Protein AF-A0A958DU32-F1 (afdb_monomer_lite)

pLDDT: mean 89.6, std 8.83, range [36.97, 97.25]

Radius of gyration: 23.31 Å; chains: 1; bounding box: 68×41×69 Å

Sequence (263 aa):
LHIRWPQMKAIERIWMRQSAEDQLKDRDEQLENLRKFFADARAYHQLKSSGQPFESSTRLEAMAPFITGEEPVFIHADDIRQIQAAMDWAKTEQLQMILVGGYDAWRIADELKVQDIPVIYHNVHSLPDRRWEGYDTPFTGPAKLHAAGVRFCIAPAEGVSDPGHSRNLPYEAATAAAYGLPKDEALKSVTLYPAQIFGIAERVGSLEVGKDATLIVTTGDPLEITTQVEHMFIAGRHVDLSSRHTQLYEKYLQKYRQLGEIE

Foldseek 3Di:
DEAEQQDPFFDDDPPDPDDRVNSNVVNVVSVVVVVVLLVVLVVVVVCVVVPDDDDDDPSSVVCVCQLVQVDAYEYEDADPVRVVVVVVVCVVSVGQYEYEAHLPCLVCLLVCVVVLHEYAHECLPDADPDPPDDRNSSLQSLVSNVVSVRLYAYDYDPDDPDPVRRVCLLQSLLSNCVNHHPNVVSLLSHFQSVCVVRVNNQATRDDDPNHQPFDWDWPDDSSDPPIDTPWTDGSNHTDDPDDPVNVVVVVVVVVCVVVVVDD

Secondary structure (DSSP, 8-state):
-EEEPPPSS----TT--S-HHHHHHHHHHHHHHHHHHHHHHHHHHHHHHHT------HHHHTTHHHHTTSS-EEEEE-SHHHHHHHHHHHHHTT--EEEEE-TTGGGSHHHHHHTT--EEEE-TT---SSTTS-TTHHHHHHHHHHHTT--EEEE--SSS--HHHHTTHHHHHHHHHHTTS-HHHHHHHTTHHHHHHTT-TTTSSS--TTS---EEEESS-TTSTT--EEEEEETTEEPP---HHHHHHHHHHHHHHHTTS--

Structure (mmCIF, N/CA/C/O backbone):
data_AF-A0A958DU32-F1
#
_entry.id   AF-A0A958DU32-F1
#
loop_
_atom_site.group_PDB
_atom_site.id
_atom_site.type_symbol
_atom_site.label_atom_id
_atom_site.label_alt_id
_atom_site.label_comp_id
_atom_site.label_asym_id
_atom_site.label_entity_id
_atom_site.label_seq_id
_atom_site.pdbx_PDB_ins_code
_atom_site.Cartn_x
_atom_site.Cartn_y
_atom_site.Cartn_z
_atom_site.occupancy
_atom_site.B_iso_or_equiv
_atom_site.auth_seq_id
_atom_site.auth_comp_id
_atom_site.auth_asym_id
_atom_site.auth_atom_id
_atom_site.pdbx_PDB_model_num
ATOM 1 N N . LEU A 1 1 ? -11.617 7.168 5.022 1.00 88.06 1 LEU A N 1
ATOM 2 C CA . LEU A 1 1 ? -11.224 7.750 6.333 1.00 88.06 1 LEU A CA 1
ATOM 3 C C . LEU A 1 1 ? -9.833 7.242 6.713 1.00 88.06 1 LEU A C 1
ATOM 5 O O . LEU A 1 1 ? -9.626 6.043 6.604 1.00 88.06 1 LEU A O 1
ATOM 9 N N . HIS A 1 2 ? -8.915 8.104 7.169 1.00 91.38 2 HIS A N 1
ATOM 10 C CA . HIS A 1 2 ? -7.605 7.687 7.698 1.00 91.38 2 HIS A CA 1
ATOM 11 C C . HIS A 1 2 ? -7.529 7.917 9.213 1.00 91.38 2 HIS A C 1
ATOM 13 O O . HIS A 1 2 ? -7.794 9.025 9.677 1.00 91.38 2 HIS A O 1
ATOM 19 N N . ILE A 1 3 ? -7.133 6.895 9.971 1.00 91.69 3 ILE A N 1
ATOM 20 C CA . ILE A 1 3 ? -6.956 6.940 11.427 1.00 91.69 3 ILE A CA 1
ATOM 21 C C . ILE A 1 3 ? -5.511 6.579 11.742 1.00 91.69 3 ILE A C 1
ATOM 23 O O . ILE A 1 3 ? -5.078 5.467 11.456 1.00 91.69 3 ILE A O 1
ATOM 27 N N . ARG A 1 4 ? -4.752 7.494 12.347 1.00 91.38 4 ARG A N 1
ATOM 28 C CA . ARG A 1 4 ? -3.419 7.160 12.863 1.00 91.38 4 ARG A CA 1
ATOM 29 C C . ARG A 1 4 ? -3.558 6.553 14.246 1.00 91.38 4 ARG A C 1
ATOM 31 O O . ARG A 1 4 ? -3.982 7.244 15.169 1.00 91.38 4 ARG A O 1
ATOM 38 N N . TRP A 1 5 ? -3.238 5.269 14.370 1.00 92.50 5 TRP A N 1
ATOM 39 C CA . TRP A 1 5 ? -3.353 4.578 15.643 1.00 92.50 5 TRP A CA 1
ATOM 40 C C . TRP A 1 5 ? -2.253 5.060 16.596 1.00 92.50 5 TRP A C 1
ATOM 42 O O . TRP A 1 5 ? -1.082 5.120 16.198 1.00 92.50 5 TRP A O 1
ATOM 52 N N . PRO A 1 6 ? -2.582 5.420 17.847 1.00 91.00 6 PRO A N 1
ATOM 53 C CA . PRO A 1 6 ? -1.582 5.922 18.773 1.00 91.00 6 PRO A CA 1
ATOM 54 C C . PRO A 1 6 ? -0.567 4.837 19.142 1.00 91.00 6 PRO A C 1
ATOM 56 O O . PRO A 1 6 ? -0.813 3.633 19.019 1.00 91.00 6 PRO A O 1
ATOM 59 N N . GLN A 1 7 ? 0.620 5.253 19.578 1.00 87.00 7 GLN A N 1
ATOM 60 C CA . GLN A 1 7 ? 1.654 4.325 20.036 1.00 87.00 7 GLN A CA 1
ATOM 61 C C . GLN A 1 7 ? 1.194 3.621 21.315 1.00 87.00 7 GLN A C 1
ATOM 63 O O . GLN A 1 7 ? 0.798 4.254 22.289 1.00 87.00 7 GLN A O 1
ATOM 68 N N . MET A 1 8 ? 1.258 2.287 21.322 1.00 87.31 8 MET A N 1
ATOM 69 C CA . MET A 1 8 ? 0.842 1.490 22.486 1.00 87.31 8 MET A CA 1
ATOM 70 C C . MET A 1 8 ? 1.899 1.469 23.597 1.00 87.31 8 MET A C 1
ATOM 72 O O . MET A 1 8 ? 1.613 1.033 24.712 1.00 87.31 8 MET A O 1
ATOM 76 N N . LYS A 1 9 ? 3.116 1.934 23.298 1.00 85.62 9 LYS A N 1
ATOM 77 C CA . LYS A 1 9 ? 4.237 2.069 24.230 1.00 85.62 9 LYS A CA 1
ATOM 78 C C . LYS A 1 9 ? 4.705 3.519 24.258 1.00 85.62 9 LYS A C 1
ATOM 80 O O . LYS A 1 9 ? 4.727 4.172 23.216 1.00 85.62 9 LYS A O 1
ATOM 85 N N . ALA A 1 10 ? 5.136 3.980 25.426 1.00 81.94 10 ALA A N 1
ATOM 86 C CA . ALA A 1 10 ? 5.863 5.233 25.515 1.00 81.94 10 ALA A CA 1
ATOM 87 C C . ALA A 1 10 ? 7.212 5.096 24.798 1.00 81.94 10 ALA A C 1
ATOM 89 O O . ALA A 1 10 ? 7.887 4.064 24.889 1.00 81.94 10 ALA A O 1
ATOM 90 N N . ILE A 1 11 ? 7.591 6.136 24.066 1.00 79.12 11 ILE A N 1
ATOM 91 C CA . ILE A 1 11 ? 8.896 6.245 23.429 1.00 79.12 11 ILE A CA 1
ATOM 92 C C . ILE A 1 11 ? 9.694 7.257 24.238 1.00 79.12 11 ILE A C 1
ATOM 94 O O . ILE A 1 11 ? 9.294 8.408 24.382 1.00 79.12 11 ILE A O 1
ATOM 98 N N . GLU A 1 12 ? 10.849 6.838 24.738 1.00 76.31 12 GLU A N 1
ATOM 99 C CA . GLU A 1 12 ? 11.782 7.732 25.414 1.00 76.31 12 GLU A CA 1
ATOM 100 C C . GLU A 1 12 ? 12.936 8.055 24.468 1.00 76.31 12 GLU A C 1
ATOM 102 O O . GLU A 1 12 ? 13.674 7.174 24.020 1.00 76.31 12 GLU A O 1
ATOM 107 N N . ARG A 1 13 ? 13.091 9.338 24.135 1.00 78.44 13 ARG A N 1
ATOM 108 C CA . ARG A 1 13 ? 14.268 9.846 23.423 1.00 78.44 13 ARG A CA 1
ATOM 109 C C . ARG A 1 13 ? 14.888 10.978 24.222 1.00 78.44 13 ARG A C 1
ATOM 111 O O . ARG A 1 13 ? 14.180 11.740 24.865 1.00 78.44 13 ARG A O 1
ATOM 118 N N . ILE A 1 14 ? 16.206 11.132 24.108 1.00 74.19 14 ILE A N 1
ATOM 119 C CA . ILE A 1 14 ? 17.000 12.107 24.883 1.00 74.19 14 ILE A CA 1
ATOM 120 C C . ILE A 1 14 ? 16.489 13.552 24.716 1.00 74.19 14 ILE A C 1
ATOM 122 O O . ILE A 1 14 ? 16.630 14.370 25.617 1.00 74.19 14 ILE A O 1
ATOM 126 N N . TRP A 1 15 ? 15.878 13.872 23.575 1.00 76.06 15 TRP A N 1
ATOM 127 C CA . TRP A 1 15 ? 15.325 15.196 23.272 1.00 76.06 15 TRP A CA 1
ATOM 128 C C . TRP A 1 15 ? 13.823 15.345 23.567 1.00 76.06 15 TRP A C 1
ATOM 130 O O . TRP A 1 15 ? 13.271 16.426 23.353 1.00 76.06 15 TRP A O 1
ATOM 140 N N . MET A 1 16 ? 13.133 14.290 24.010 1.00 77.81 16 MET A N 1
ATOM 141 C CA . MET A 1 16 ? 11.707 14.362 24.327 1.00 77.81 16 MET A CA 1
ATOM 142 C C . MET A 1 16 ? 11.499 14.992 25.703 1.00 77.81 16 MET A C 1
ATOM 144 O O . MET A 1 16 ? 12.093 14.576 26.691 1.00 77.81 16 MET A O 1
ATOM 148 N N . ARG A 1 17 ? 10.635 16.011 25.751 1.00 77.00 17 ARG A N 1
ATOM 149 C CA . ARG A 1 17 ? 10.226 16.677 26.998 1.00 77.00 17 ARG A CA 1
ATOM 150 C C . ARG A 1 17 ? 9.027 16.012 27.670 1.00 77.00 17 ARG A C 1
ATOM 152 O O . ARG A 1 17 ? 8.788 16.266 28.842 1.00 77.00 17 ARG A O 1
ATOM 159 N N . GLN A 1 18 ? 8.264 15.222 26.919 1.00 81.81 18 GLN A N 1
ATOM 160 C CA . GLN A 1 18 ? 7.052 14.574 27.401 1.00 81.81 18 GLN A CA 1
ATOM 161 C C . GLN A 1 18 ? 7.408 13.306 28.178 1.00 81.81 18 GLN A C 1
ATOM 163 O O . GLN A 1 18 ? 8.172 12.476 27.675 1.00 81.81 18 GLN A O 1
ATOM 168 N N . SER A 1 19 ? 6.854 13.159 29.384 1.00 84.81 19 SER A N 1
ATOM 169 C CA . SER A 1 19 ? 7.067 11.963 30.197 1.00 84.81 19 SER A CA 1
ATOM 170 C C . SER A 1 19 ? 6.375 10.742 29.580 1.00 84.81 19 SER A C 1
ATOM 172 O O . SER A 1 19 ? 5.463 10.870 28.760 1.00 84.81 19 SER A O 1
ATOM 174 N N . ALA A 1 20 ? 6.797 9.540 29.974 1.00 85.56 20 ALA A N 1
ATOM 175 C CA . ALA A 1 20 ? 6.131 8.314 29.547 1.00 85.56 20 ALA A CA 1
ATOM 176 C C . ALA A 1 20 ? 4.659 8.267 30.000 1.00 85.56 20 ALA A C 1
ATOM 178 O O . ALA A 1 20 ? 3.807 7.801 29.248 1.00 85.56 20 ALA A O 1
ATOM 179 N N . GLU A 1 21 ? 4.351 8.780 31.195 1.00 85.94 21 GLU A N 1
ATOM 180 C CA . GLU A 1 21 ? 2.983 8.841 31.724 1.00 85.94 21 GLU A CA 1
ATOM 181 C C . GLU A 1 21 ? 2.094 9.764 30.887 1.00 85.94 21 GLU A C 1
ATOM 183 O O . GLU A 1 21 ? 0.992 9.367 30.508 1.00 85.94 21 GLU A O 1
ATOM 188 N N . ASP A 1 22 ? 2.597 10.946 30.522 1.00 86.94 22 ASP A N 1
ATOM 189 C CA . ASP A 1 22 ? 1.862 11.891 29.675 1.00 86.94 22 ASP A CA 1
ATOM 190 C C . ASP A 1 22 ? 1.557 11.282 28.298 1.00 86.94 22 ASP A C 1
ATOM 192 O O . ASP A 1 22 ? 0.444 11.412 27.801 1.00 86.94 22 ASP A O 1
ATOM 196 N N . GLN A 1 23 ? 2.509 10.555 27.696 1.00 85.44 23 GLN A N 1
ATOM 197 C CA . GLN A 1 23 ? 2.288 9.879 26.408 1.00 85.44 23 GLN A CA 1
ATOM 198 C C . GLN A 1 23 ? 1.184 8.815 26.487 1.00 85.44 23 GLN A C 1
ATOM 200 O O . GLN A 1 23 ? 0.386 8.666 25.561 1.00 85.44 23 GLN A O 1
ATOM 205 N N . LEU A 1 24 ? 1.146 8.048 27.580 1.00 88.56 24 LEU A N 1
ATOM 206 C CA . LEU A 1 24 ? 0.129 7.014 27.781 1.00 88.56 24 LEU A CA 1
ATOM 207 C C . LEU A 1 24 ? -1.248 7.627 28.042 1.00 88.56 24 LEU A C 1
ATOM 209 O O . LEU A 1 24 ? -2.244 7.109 27.539 1.00 88.56 24 LEU A O 1
ATOM 213 N N . LYS A 1 25 ? -1.299 8.746 28.768 1.00 90.56 25 LYS A N 1
ATOM 214 C CA . LYS A 1 25 ? -2.530 9.501 28.984 1.00 90.56 25 LYS A CA 1
ATOM 215 C C . LYS A 1 25 ? -3.073 10.070 27.671 1.00 90.56 25 LYS A C 1
ATOM 217 O O . LYS A 1 25 ? -4.243 9.857 27.368 1.00 90.56 25 LYS A O 1
ATOM 222 N N . ASP A 1 26 ? -2.221 10.694 26.860 1.00 88.56 26 ASP A N 1
ATOM 223 C CA . ASP A 1 26 ? -2.603 11.216 25.543 1.00 88.56 26 ASP A CA 1
ATOM 224 C C . ASP A 1 26 ? -3.140 10.107 24.628 1.00 88.56 26 ASP A C 1
ATOM 226 O O . ASP A 1 26 ? -4.139 10.295 23.932 1.00 88.56 26 ASP A O 1
ATOM 230 N N . ARG A 1 27 ? -2.506 8.924 24.638 1.00 90.94 27 ARG A N 1
ATOM 231 C CA . ARG A 1 27 ? -3.000 7.738 23.918 1.00 90.94 27 ARG A CA 1
ATOM 232 C C . ARG A 1 27 ? -4.418 7.383 24.364 1.00 90.94 27 ARG A C 1
ATOM 234 O O . ARG A 1 27 ? -5.277 7.156 23.513 1.00 90.94 27 ARG A O 1
ATOM 241 N N . ASP A 1 28 ? -4.656 7.301 25.669 1.00 91.38 28 ASP A N 1
ATOM 242 C CA . ASP A 1 28 ? -5.954 6.895 26.213 1.00 91.38 28 ASP A CA 1
ATOM 243 C C . ASP A 1 28 ? -7.045 7.921 25.885 1.00 91.38 28 ASP A C 1
ATOM 245 O O . ASP A 1 28 ? -8.121 7.538 25.423 1.00 91.38 28 ASP A O 1
ATOM 249 N N . GLU A 1 29 ? -6.736 9.216 25.988 1.00 92.94 29 GLU A N 1
ATOM 250 C CA . GLU A 1 29 ? -7.630 10.298 25.564 1.00 92.94 29 GLU A CA 1
ATOM 251 C C . GLU A 1 29 ? -7.935 10.235 24.057 1.00 92.94 29 GLU A C 1
ATOM 253 O O . GLU A 1 29 ? -9.078 10.428 23.639 1.00 92.94 29 GLU A O 1
ATOM 258 N N . GLN A 1 30 ? -6.945 9.933 23.209 1.00 91.62 30 GLN A N 1
ATOM 259 C CA . GLN A 1 30 ? -7.158 9.769 21.766 1.00 91.62 30 GLN A CA 1
ATOM 260 C C . GLN A 1 30 ? -8.083 8.590 21.450 1.00 91.62 30 GLN A C 1
ATOM 262 O O . GLN A 1 30 ? -8.980 8.724 20.613 1.00 91.62 30 GLN A O 1
ATOM 267 N N . LEU A 1 31 ? -7.904 7.454 22.127 1.00 92.56 31 LEU A N 1
ATOM 268 C CA . LEU A 1 31 ? -8.758 6.278 21.953 1.00 92.56 31 LEU A CA 1
ATOM 269 C C . LEU A 1 31 ? -10.184 6.527 22.461 1.00 92.56 31 LEU A C 1
ATOM 271 O O . LEU A 1 31 ? -11.145 6.102 21.816 1.00 92.56 31 LEU A O 1
ATOM 275 N N . GLU A 1 32 ? -10.345 7.231 23.581 1.00 93.25 32 GLU A N 1
ATOM 276 C CA . GLU A 1 32 ? -11.660 7.606 24.106 1.00 93.25 32 GLU A CA 1
ATOM 277 C C . GLU A 1 32 ? -12.385 8.569 23.160 1.00 93.25 32 GLU A C 1
ATOM 279 O O . GLU A 1 32 ? -13.541 8.332 22.800 1.00 93.25 32 GLU A O 1
ATOM 284 N N . ASN A 1 33 ? -11.691 9.602 22.678 1.00 92.88 33 ASN A N 1
ATOM 285 C CA . ASN A 1 33 ? -12.234 10.541 21.701 1.00 92.88 33 ASN A CA 1
ATOM 286 C C . ASN A 1 33 ? -12.633 9.844 20.396 1.00 92.88 33 ASN A C 1
ATOM 288 O O . ASN A 1 33 ? -13.677 10.164 19.826 1.00 92.88 33 ASN A O 1
ATOM 292 N N . LEU A 1 34 ? -11.838 8.872 19.936 1.00 92.31 34 LEU A N 1
ATOM 293 C CA . LEU A 1 34 ? -12.159 8.074 18.757 1.00 92.31 34 LEU A CA 1
ATOM 294 C C . LEU A 1 34 ? -13.446 7.267 18.967 1.00 92.31 34 LEU A C 1
ATOM 296 O O . LEU A 1 34 ? -14.357 7.341 18.143 1.00 92.31 34 LEU A O 1
ATOM 300 N N . ARG A 1 35 ? -13.557 6.546 20.089 1.00 91.81 35 ARG A N 1
ATOM 301 C CA . ARG A 1 35 ? -14.758 5.766 20.435 1.00 91.81 35 ARG A CA 1
ATOM 302 C C . ARG A 1 35 ? -15.993 6.650 20.540 1.00 91.81 35 ARG A C 1
ATOM 304 O O . ARG A 1 35 ? -17.024 6.335 19.951 1.00 91.81 35 ARG A O 1
ATOM 311 N N . LYS A 1 36 ? -15.878 7.780 21.242 1.00 93.12 36 LYS A N 1
ATOM 312 C CA . LYS A 1 36 ? -16.965 8.750 21.378 1.00 93.12 36 LYS A CA 1
ATOM 313 C C . LYS A 1 36 ? -17.406 9.275 20.016 1.00 93.12 36 LYS A C 1
ATOM 315 O O . LYS A 1 36 ? -18.595 9.302 19.731 1.00 93.12 36 LYS A O 1
ATOM 320 N N . PHE A 1 37 ? -16.457 9.614 19.146 1.00 91.62 37 PHE A N 1
ATOM 321 C CA . PHE A 1 37 ? -16.767 10.120 17.815 1.00 91.62 37 PHE A CA 1
ATOM 322 C C . PHE A 1 37 ? -17.541 9.107 16.957 1.00 91.62 37 PHE A C 1
ATOM 324 O O . PHE A 1 37 ? -18.509 9.482 16.296 1.00 91.62 37 PHE A O 1
ATOM 331 N N . PHE A 1 38 ? -17.162 7.827 16.992 1.00 91.31 38 PHE A N 1
ATOM 332 C CA . PHE A 1 38 ? -17.896 6.771 16.288 1.00 91.31 38 PHE A CA 1
ATOM 333 C C . PHE A 1 38 ? -19.278 6.508 16.904 1.00 91.31 38 PHE A C 1
ATOM 335 O O . PHE A 1 38 ? -20.247 6.321 16.166 1.00 91.31 38 PHE A O 1
ATOM 342 N N . ALA A 1 39 ? -19.400 6.556 18.233 1.00 91.50 39 ALA A N 1
ATOM 343 C CA . ALA A 1 39 ? -20.685 6.436 18.920 1.00 91.50 39 ALA A CA 1
ATOM 344 C C . ALA A 1 39 ? -21.642 7.585 18.553 1.00 91.50 39 ALA A C 1
ATOM 346 O O . ALA A 1 39 ? -22.789 7.333 18.179 1.00 91.50 39 ALA A O 1
ATOM 347 N N . ASP A 1 40 ? -21.152 8.827 18.575 1.00 91.00 40 ASP A N 1
ATOM 348 C CA . ASP A 1 40 ? -21.912 10.021 18.193 1.00 91.00 40 ASP A CA 1
ATOM 349 C C . ASP A 1 40 ? -22.366 9.937 16.729 1.00 91.00 40 ASP A C 1
ATOM 351 O O . ASP A 1 40 ? -23.510 10.255 16.400 1.00 91.00 40 ASP A O 1
ATOM 355 N N . ALA A 1 41 ? -21.500 9.449 15.838 1.00 89.69 41 ALA A N 1
ATOM 356 C CA . ALA A 1 41 ? -21.829 9.300 14.428 1.00 89.69 41 ALA A CA 1
ATOM 357 C C . ALA A 1 41 ? -22.874 8.194 14.172 1.00 89.69 41 ALA A C 1
ATOM 359 O O . ALA A 1 41 ? -23.769 8.378 13.343 1.00 89.69 41 ALA A O 1
ATOM 360 N N . ARG A 1 42 ? -22.842 7.082 14.924 1.00 89.06 42 ARG A N 1
ATOM 361 C CA . ARG A 1 42 ? -23.897 6.048 14.880 1.00 89.06 42 ARG A CA 1
ATOM 362 C C . ARG A 1 42 ? -25.230 6.579 15.398 1.00 89.06 42 ARG A C 1
ATOM 364 O O . ARG A 1 42 ? -26.256 6.365 14.752 1.00 89.06 42 ARG A O 1
ATOM 371 N N . ALA A 1 43 ? -25.219 7.292 16.524 1.00 89.12 43 ALA A N 1
ATOM 372 C CA . ALA A 1 43 ? -26.417 7.915 17.081 1.00 89.12 43 ALA A CA 1
ATOM 373 C C . ALA A 1 43 ? -27.027 8.922 16.091 1.00 89.12 43 ALA A C 1
ATOM 375 O O . ALA A 1 43 ? -28.232 8.904 15.846 1.00 89.12 43 ALA A O 1
ATOM 376 N N . TYR A 1 44 ? -26.188 9.734 15.442 1.00 87.62 44 TYR A N 1
ATOM 377 C CA . TYR A 1 44 ? -26.610 10.665 14.396 1.00 87.62 44 TYR A CA 1
ATOM 378 C C . TYR A 1 44 ? -27.237 9.949 13.190 1.00 87.62 44 TYR A C 1
ATOM 380 O O . TYR A 1 44 ? -28.299 10.352 12.714 1.00 87.62 44 TYR A O 1
ATOM 388 N N . HIS A 1 45 ? -26.635 8.854 12.718 1.00 86.69 45 HIS A N 1
ATOM 389 C CA . HIS A 1 45 ? -27.180 8.067 11.609 1.00 86.69 45 HIS A CA 1
ATOM 390 C C . HIS A 1 45 ? -28.556 7.450 11.941 1.00 86.69 45 HIS A C 1
ATOM 392 O O . HIS A 1 45 ? -29.467 7.457 11.106 1.00 86.69 45 HIS A O 1
ATOM 398 N N . GLN A 1 46 ? -28.749 6.988 13.181 1.00 86.94 46 GLN A N 1
ATOM 399 C CA . GLN A 1 46 ? -30.040 6.487 13.666 1.00 86.94 46 GLN A CA 1
ATOM 400 C C . GLN A 1 46 ? -31.097 7.596 13.776 1.00 86.94 46 GLN A C 1
ATOM 402 O O . GLN A 1 46 ? -32.233 7.400 13.344 1.00 86.94 46 GLN A O 1
ATOM 407 N N . LEU A 1 47 ? -30.731 8.775 14.295 1.00 86.38 47 LEU A N 1
ATOM 408 C CA . LEU A 1 47 ? -31.625 9.939 14.381 1.00 86.38 47 LEU A CA 1
ATOM 409 C C . LEU A 1 47 ? -32.056 10.439 12.999 1.00 86.38 47 LEU A C 1
ATOM 411 O O . LEU A 1 47 ? -33.225 10.751 12.785 1.00 86.38 47 LEU A O 1
ATOM 415 N N . LYS A 1 48 ? -31.138 10.445 12.028 1.00 83.19 48 LYS A N 1
ATOM 416 C CA . LYS A 1 48 ? -31.467 10.788 10.640 1.00 83.19 48 LYS A CA 1
ATOM 417 C C . LYS A 1 48 ? -32.488 9.822 10.042 1.00 83.19 48 LYS A C 1
ATOM 419 O O . LYS A 1 48 ? -33.391 10.246 9.326 1.00 83.19 48 LYS A O 1
ATOM 424 N N . SER A 1 49 ? -32.379 8.542 10.383 1.00 81.00 49 SER A N 1
ATOM 425 C CA . SER A 1 49 ? -33.301 7.502 9.923 1.00 81.00 49 SER A CA 1
ATOM 426 C C . SER A 1 49 ? -34.675 7.564 10.608 1.00 81.00 49 SER A C 1
ATOM 428 O O . SER A 1 49 ? -35.657 7.098 10.036 1.00 81.00 49 SER A O 1
ATOM 430 N N . SER A 1 50 ? -34.776 8.151 11.809 1.00 81.25 50 SER A N 1
ATOM 431 C CA . SER A 1 50 ? -36.035 8.264 12.564 1.00 81.25 50 SER A CA 1
ATOM 432 C C . SER A 1 50 ? -36.900 9.471 12.175 1.00 81.25 50 SER A C 1
ATOM 434 O O . SER A 1 50 ? -38.045 9.568 12.616 1.00 81.25 50 SER A O 1
ATOM 436 N N . GLY A 1 51 ? -36.381 10.384 11.344 1.00 74.25 51 GLY A N 1
ATOM 437 C CA . GLY A 1 51 ? -37.127 11.534 10.819 1.00 74.25 51 GLY A CA 1
ATOM 438 C C . GLY A 1 51 ? -37.422 12.637 11.843 1.00 74.25 51 GLY A C 1
ATOM 439 O O . GLY A 1 51 ? -38.246 13.511 11.574 1.00 74.25 51 GLY A O 1
ATOM 440 N N . GLN A 1 52 ? -36.780 12.612 13.015 1.00 73.38 52 GLN A N 1
ATOM 441 C CA . GLN A 1 52 ? -36.910 13.679 14.011 1.00 73.38 52 GLN A CA 1
ATOM 442 C C . GLN A 1 52 ? -36.125 14.935 13.587 1.00 73.38 52 GLN A C 1
ATOM 444 O O . GLN A 1 52 ? -35.127 14.816 12.880 1.00 73.38 52 GLN A O 1
ATOM 449 N N . PRO A 1 53 ? -36.526 16.149 14.007 1.00 66.44 53 PRO A N 1
ATOM 450 C CA . PRO A 1 53 ? -35.719 17.345 13.793 1.00 66.44 53 PRO A CA 1
ATOM 451 C C . PRO A 1 53 ? -34.465 17.280 14.673 1.00 66.44 53 PRO A C 1
ATOM 453 O O . PRO A 1 53 ? -34.572 17.189 15.895 1.00 66.44 53 PRO A O 1
ATOM 456 N N . PHE A 1 54 ? -33.284 17.351 14.067 1.00 75.31 54 PHE A N 1
ATOM 457 C CA . PHE A 1 54 ? -32.001 17.398 14.770 1.00 75.31 54 PHE A CA 1
ATOM 458 C C . PHE A 1 54 ? -31.083 18.450 14.135 1.00 75.31 54 PHE A C 1
ATOM 460 O O . PHE A 1 54 ? -31.291 18.878 12.999 1.00 75.31 54 PHE A O 1
ATOM 467 N N . GLU A 1 55 ? -30.063 18.876 14.878 1.00 76.94 55 GLU A N 1
ATOM 468 C CA . GLU A 1 55 ? -29.035 19.782 14.368 1.00 76.94 55 GLU A CA 1
ATOM 469 C C . GLU A 1 55 ? -28.137 19.040 13.369 1.00 76.94 55 GLU A C 1
ATOM 471 O O . GLU A 1 55 ? -27.457 18.071 13.715 1.00 76.94 55 GLU A O 1
ATOM 476 N N . SER A 1 56 ? -28.154 19.468 12.106 1.00 76.50 56 SER A N 1
ATOM 477 C CA . SER A 1 56 ? -27.372 18.828 11.050 1.00 76.50 56 SER A CA 1
ATOM 478 C C . SER A 1 56 ? -25.878 19.081 11.249 1.00 76.50 56 SER A C 1
ATOM 480 O O . SER A 1 56 ? -25.439 20.230 11.253 1.00 76.50 56 SER A O 1
ATOM 482 N N . SER A 1 57 ? -25.088 18.012 11.333 1.00 83.94 57 SER A N 1
ATOM 483 C CA . SER A 1 57 ? -23.629 18.083 11.400 1.00 83.94 57 SER A CA 1
ATOM 484 C C . SER A 1 57 ? -23.022 17.398 10.184 1.00 83.94 57 SER A C 1
ATOM 486 O O . SER A 1 57 ? -23.021 16.171 10.080 1.00 83.94 57 SER A O 1
ATOM 488 N N . THR A 1 58 ? -22.441 18.188 9.279 1.00 86.56 58 THR A N 1
ATOM 489 C CA . THR A 1 58 ? -21.761 17.680 8.075 1.00 86.56 58 THR A CA 1
ATOM 490 C C . THR A 1 58 ? -20.627 16.713 8.427 1.00 86.56 58 THR A C 1
ATOM 492 O O . THR A 1 58 ? -20.381 15.749 7.708 1.00 86.56 58 THR A O 1
ATOM 495 N N . ARG A 1 59 ? -19.961 16.929 9.571 1.00 88.31 59 ARG A N 1
ATOM 496 C CA . ARG A 1 59 ? -18.880 16.061 10.056 1.00 88.31 59 ARG A CA 1
ATOM 497 C C . ARG A 1 59 ? -19.373 14.651 10.393 1.00 88.31 59 ARG A C 1
ATOM 499 O O . ARG A 1 59 ? -18.684 13.691 10.069 1.00 88.31 59 ARG A O 1
ATOM 506 N N . LEU A 1 60 ? -20.522 14.522 11.060 1.00 86.69 60 LEU A N 1
ATOM 507 C CA . LEU A 1 60 ? -21.095 13.216 11.418 1.00 86.69 60 LEU A CA 1
ATOM 508 C C . LEU A 1 60 ? -21.797 12.568 10.223 1.00 86.69 60 LEU A C 1
ATOM 510 O O . LEU A 1 60 ? -21.782 11.351 10.080 1.00 86.69 60 LEU A O 1
ATOM 514 N N . GLU A 1 61 ? -22.358 13.376 9.328 1.00 86.44 61 GLU A N 1
ATOM 515 C CA . GLU A 1 61 ? -22.965 12.892 8.093 1.00 86.44 61 GLU A CA 1
ATOM 516 C C . GLU A 1 61 ? -21.948 12.234 7.155 1.00 86.44 61 GLU A C 1
ATOM 518 O O . GLU A 1 61 ? -22.215 11.155 6.631 1.00 86.44 61 GLU A O 1
ATOM 523 N N . ALA A 1 62 ? -20.757 12.823 7.014 1.00 88.94 62 ALA A N 1
ATOM 524 C CA . ALA A 1 62 ? -19.668 12.253 6.219 1.00 88.94 62 ALA A CA 1
ATOM 525 C C . ALA A 1 62 ? -19.183 10.886 6.736 1.00 88.94 62 ALA A C 1
ATOM 527 O O . ALA A 1 62 ? -18.487 10.170 6.018 1.00 88.94 62 ALA A O 1
ATOM 528 N N . MET A 1 63 ? -19.541 10.514 7.970 1.00 89.44 63 MET A N 1
ATOM 529 C CA . MET A 1 63 ? -19.159 9.234 8.555 1.00 89.44 63 MET A CA 1
ATOM 530 C C . MET A 1 63 ? -20.076 8.069 8.178 1.00 89.44 63 MET A C 1
ATOM 532 O O . MET A 1 63 ? -19.694 6.920 8.392 1.00 89.44 63 MET A O 1
ATOM 536 N N . ALA A 1 64 ? -21.247 8.341 7.598 1.00 87.62 64 ALA A N 1
ATOM 537 C CA . ALA A 1 64 ? -22.221 7.318 7.229 1.00 87.62 64 ALA A CA 1
ATOM 538 C C . ALA A 1 64 ? -21.630 6.124 6.441 1.00 87.62 64 ALA A C 1
ATOM 540 O O . ALA A 1 64 ? -21.793 5.009 6.935 1.00 87.62 64 ALA A O 1
ATOM 541 N N . PRO A 1 65 ? -20.889 6.304 5.321 1.00 89.75 65 PRO A N 1
ATOM 542 C CA . PRO A 1 65 ? -20.410 5.173 4.512 1.00 89.75 65 PRO A CA 1
ATOM 543 C C . PRO A 1 65 ? -19.409 4.268 5.248 1.00 89.75 65 PRO A C 1
ATOM 545 O O . PRO A 1 65 ? -19.348 3.066 5.004 1.00 89.75 65 PRO A O 1
ATOM 548 N N . PHE A 1 66 ? -18.643 4.815 6.196 1.00 89.75 66 PHE A N 1
ATOM 549 C CA . PHE A 1 66 ? -17.687 4.032 6.987 1.00 89.75 66 PHE A CA 1
ATOM 550 C C . PHE A 1 66 ? -18.380 3.231 8.094 1.00 89.75 66 PHE A C 1
ATOM 552 O O . PHE A 1 66 ? -17.946 2.137 8.437 1.00 89.75 66 PHE A O 1
ATOM 559 N N . ILE A 1 67 ? -19.461 3.773 8.663 1.00 88.19 67 ILE A N 1
ATOM 560 C CA . ILE A 1 67 ? -20.236 3.127 9.731 1.00 88.19 67 ILE A CA 1
ATOM 561 C C . ILE A 1 67 ? -21.134 2.021 9.179 1.00 88.19 67 ILE A C 1
ATOM 563 O O . ILE A 1 67 ? -21.346 1.019 9.863 1.00 88.19 67 ILE A O 1
ATOM 567 N N . THR A 1 68 ? -21.676 2.207 7.971 1.00 85.50 68 THR A N 1
ATOM 568 C CA . THR A 1 68 ? -22.483 1.194 7.275 1.00 85.50 68 THR A CA 1
ATOM 569 C C . THR A 1 68 ? -21.631 0.084 6.662 1.00 85.50 68 THR A C 1
ATOM 571 O O . THR A 1 68 ? -22.175 -0.950 6.280 1.00 85.50 68 THR A O 1
ATOM 574 N N . GLY A 1 69 ? -20.306 0.262 6.611 1.00 84.81 69 GLY A N 1
ATOM 575 C CA . GLY A 1 69 ? -19.371 -0.700 6.029 1.00 84.81 69 GLY A CA 1
ATOM 576 C C . GLY A 1 69 ? -19.349 -0.682 4.500 1.00 84.81 69 GLY A C 1
ATOM 577 O O . GLY A 1 69 ? -18.912 -1.658 3.898 1.00 84.81 69 GLY A O 1
ATOM 578 N N . GLU A 1 70 ? -19.832 0.396 3.876 1.00 87.06 70 GLU A N 1
ATOM 579 C CA . GLU A 1 70 ? -19.735 0.611 2.426 1.00 87.06 70 GLU A CA 1
ATOM 580 C C . GLU A 1 70 ? -18.310 0.988 2.009 1.00 87.06 70 GLU A C 1
ATOM 582 O O . GLU A 1 70 ? -17.838 0.553 0.960 1.00 87.06 70 GLU A O 1
ATOM 587 N N . GLU A 1 71 ? -17.622 1.781 2.836 1.00 89.88 71 GLU A N 1
ATOM 588 C CA . GLU A 1 71 ? -16.241 2.196 2.596 1.00 89.88 71 GLU A CA 1
ATOM 589 C C . GLU A 1 71 ? -15.287 1.713 3.698 1.00 89.88 71 GLU A C 1
ATOM 591 O O . GLU A 1 71 ? -15.615 1.784 4.890 1.00 89.88 71 GLU A O 1
ATOM 596 N N . PRO A 1 72 ? -14.060 1.297 3.333 1.00 92.94 72 PRO A N 1
ATOM 597 C CA . PRO A 1 72 ? -13.065 0.876 4.301 1.00 92.94 72 PRO A CA 1
ATOM 598 C C . PRO A 1 72 ? -12.447 2.051 5.069 1.00 92.94 72 PRO A C 1
ATOM 600 O O . PRO A 1 72 ? -12.336 3.192 4.600 1.00 92.94 72 PRO A O 1
ATOM 603 N N . VAL A 1 73 ? -11.963 1.741 6.267 1.00 94.06 73 VAL A N 1
ATOM 604 C CA . VAL A 1 73 ? -11.197 2.644 7.121 1.00 94.06 73 VAL A CA 1
ATOM 605 C C . VAL A 1 73 ? -9.719 2.274 7.047 1.00 94.06 73 VAL A C 1
ATOM 607 O O . VAL A 1 73 ? -9.323 1.151 7.356 1.00 94.06 73 VAL A O 1
ATOM 610 N N . PHE A 1 74 ? -8.893 3.244 6.667 1.00 94.50 74 PHE A N 1
ATOM 611 C CA . PHE A 1 74 ? -7.443 3.105 6.614 1.00 94.50 74 PHE A CA 1
ATOM 612 C C . PHE A 1 74 ? -6.864 3.387 7.994 1.00 94.50 74 PHE A C 1
ATOM 614 O O . PHE A 1 74 ? -6.940 4.521 8.476 1.00 94.50 74 PHE A O 1
ATOM 621 N N . ILE A 1 75 ? -6.288 2.375 8.633 1.00 94.81 75 ILE A N 1
ATOM 622 C CA . ILE A 1 75 ? -5.683 2.520 9.955 1.00 94.81 75 ILE A CA 1
ATOM 623 C C . ILE A 1 75 ? -4.171 2.425 9.818 1.00 94.81 75 ILE A C 1
ATOM 625 O O . ILE A 1 75 ? -3.647 1.414 9.361 1.00 94.81 75 ILE A O 1
ATOM 629 N N . HIS A 1 76 ? -3.476 3.482 10.230 1.00 93.88 76 HIS A N 1
ATOM 630 C CA . HIS A 1 76 ? -2.018 3.535 10.218 1.00 93.88 76 HIS A CA 1
ATOM 631 C C . HIS A 1 76 ? -1.475 2.957 11.512 1.00 93.88 76 HIS A C 1
ATOM 633 O O . HIS A 1 76 ? -1.741 3.510 12.585 1.00 93.88 76 HIS A O 1
ATOM 639 N N . ALA A 1 77 ? -0.723 1.869 11.409 1.00 93.31 77 ALA A N 1
ATOM 640 C CA . ALA A 1 77 ? -0.092 1.203 12.539 1.00 93.31 77 ALA A CA 1
ATOM 641 C C . ALA A 1 77 ? 1.130 0.417 12.058 1.00 93.31 77 ALA A C 1
ATOM 643 O O . ALA A 1 77 ? 1.041 -0.307 11.072 1.00 93.31 77 ALA A O 1
ATOM 644 N N . ASP A 1 78 ? 2.249 0.520 12.775 1.00 91.44 78 ASP A N 1
ATOM 645 C CA . ASP A 1 78 ? 3.509 -0.123 12.375 1.00 91.44 78 ASP A CA 1
ATOM 646 C C . ASP A 1 78 ? 3.959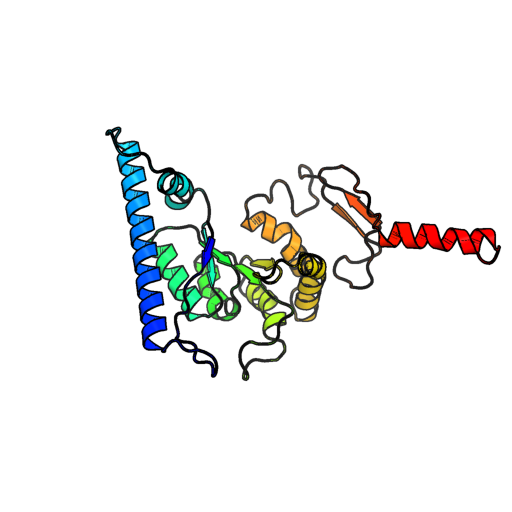 -1.205 13.357 1.00 91.44 78 ASP A C 1
ATOM 648 O O . ASP A 1 78 ? 4.446 -2.251 12.934 1.00 91.44 78 ASP A O 1
ATOM 652 N N . ASP A 1 79 ? 3.784 -0.979 14.664 1.00 91.69 79 ASP A N 1
ATOM 653 C CA . ASP A 1 79 ? 4.206 -1.915 15.713 1.00 91.69 79 ASP A CA 1
ATOM 654 C C . ASP A 1 79 ? 3.148 -3.000 15.954 1.00 91.69 79 ASP A C 1
ATOM 656 O O . ASP A 1 79 ? 1.947 -2.721 15.966 1.00 91.69 79 ASP A O 1
ATOM 660 N N . ILE A 1 80 ? 3.590 -4.227 16.238 1.00 93.00 80 ILE A N 1
ATOM 661 C CA . ILE A 1 80 ? 2.715 -5.386 16.483 1.00 93.00 80 ILE A CA 1
ATOM 662 C C . ILE A 1 80 ? 1.569 -5.094 17.465 1.00 93.00 80 ILE A C 1
ATOM 664 O O . ILE A 1 80 ? 0.426 -5.473 17.212 1.00 93.00 80 ILE A O 1
ATOM 668 N N . ARG A 1 81 ? 1.837 -4.358 18.554 1.00 93.06 81 ARG A N 1
ATOM 669 C CA . ARG A 1 81 ? 0.817 -4.035 19.565 1.00 93.06 81 ARG A CA 1
ATOM 670 C C . ARG A 1 81 ? -0.199 -3.026 19.047 1.00 93.06 81 ARG A C 1
ATOM 672 O O . ARG A 1 81 ? -1.358 -3.077 19.447 1.00 93.06 81 ARG A O 1
ATOM 679 N N . GLN A 1 82 ? 0.236 -2.094 18.197 1.00 93.38 82 GLN A N 1
ATOM 680 C CA . GLN A 1 82 ? -0.669 -1.142 17.556 1.00 93.38 82 GLN A CA 1
ATOM 681 C C . GLN A 1 82 ? -1.595 -1.863 16.587 1.00 93.38 82 GLN A C 1
ATOM 683 O O . GLN A 1 82 ? -2.795 -1.618 16.617 1.00 93.38 82 GLN A O 1
ATOM 688 N N . ILE A 1 83 ? -1.045 -2.764 15.768 1.00 95.12 83 ILE A N 1
ATOM 689 C CA . ILE A 1 83 ? -1.831 -3.477 14.765 1.00 95.12 83 ILE A CA 1
ATOM 690 C C . ILE A 1 83 ? -2.866 -4.376 15.451 1.00 95.12 83 ILE A C 1
ATOM 692 O O . ILE A 1 83 ? -4.042 -4.291 15.116 1.00 95.12 83 ILE A O 1
ATOM 696 N N . GLN A 1 84 ? -2.477 -5.146 16.474 1.00 94.88 84 GLN A N 1
ATOM 697 C CA . GLN A 1 84 ? -3.416 -5.979 17.240 1.00 94.88 84 GLN A CA 1
ATOM 698 C C . GLN A 1 84 ? -4.525 -5.148 17.904 1.00 94.88 84 GLN A C 1
ATOM 700 O O . GLN A 1 84 ? -5.703 -5.465 17.764 1.00 94.88 84 GLN A O 1
ATOM 705 N N . ALA A 1 85 ? -4.176 -4.032 18.556 1.00 93.94 85 ALA A N 1
ATOM 706 C CA . ALA A 1 85 ? -5.167 -3.154 19.179 1.00 93.94 85 ALA A CA 1
ATOM 707 C C . ALA A 1 85 ? -6.134 -2.530 18.154 1.00 93.94 85 ALA A C 1
ATOM 709 O O . ALA A 1 85 ? -7.329 -2.405 18.428 1.00 93.94 85 ALA A O 1
ATOM 710 N N . ALA A 1 86 ? -5.629 -2.155 16.977 1.00 94.69 86 ALA A N 1
ATOM 711 C CA . ALA A 1 86 ? -6.442 -1.650 15.877 1.00 94.69 86 ALA A CA 1
ATOM 712 C C . ALA A 1 86 ? -7.379 -2.728 15.310 1.00 94.69 86 ALA A C 1
ATOM 714 O O . ALA A 1 86 ? -8.549 -2.439 15.066 1.00 94.69 86 ALA A O 1
ATOM 715 N N . MET A 1 87 ? -6.894 -3.964 15.150 1.00 94.25 87 MET A N 1
ATOM 716 C CA . MET A 1 87 ? -7.693 -5.108 14.696 1.00 94.25 87 MET A CA 1
ATOM 717 C C . MET A 1 87 ? -8.833 -5.414 15.672 1.00 94.25 87 MET A C 1
ATOM 719 O O . MET A 1 87 ? -9.986 -5.535 15.258 1.00 94.25 87 MET A O 1
ATOM 723 N N . ASP A 1 88 ? -8.540 -5.465 16.973 1.00 93.56 88 ASP A N 1
ATOM 724 C CA . ASP A 1 88 ? -9.548 -5.701 18.012 1.00 93.56 88 ASP A CA 1
ATOM 725 C C . ASP A 1 88 ? -10.613 -4.598 18.038 1.00 93.56 88 ASP A C 1
ATOM 727 O O . ASP A 1 88 ? -11.814 -4.869 18.173 1.00 93.56 88 ASP A O 1
ATOM 731 N N . TRP A 1 89 ? -10.191 -3.342 17.870 1.00 93.50 89 TRP A N 1
ATOM 732 C CA . TRP A 1 89 ? -11.107 -2.210 17.790 1.00 93.50 89 TRP A CA 1
ATOM 733 C C . TRP A 1 89 ? -11.980 -2.262 16.535 1.00 93.50 89 TRP A C 1
ATOM 735 O O . TRP A 1 89 ? -13.202 -2.171 16.649 1.00 93.50 89 TRP A O 1
ATOM 745 N N . ALA A 1 90 ? -11.388 -2.474 15.357 1.00 93.06 90 ALA A N 1
ATOM 746 C CA . ALA A 1 90 ? -12.124 -2.567 14.100 1.00 93.06 90 ALA A CA 1
ATOM 747 C C . ALA A 1 90 ? -13.143 -3.715 14.126 1.00 93.06 90 ALA A C 1
ATOM 749 O O . ALA A 1 90 ? -14.279 -3.545 13.687 1.00 93.06 90 ALA A O 1
ATOM 750 N N . LYS A 1 91 ? -12.775 -4.855 14.723 1.00 92.12 91 LYS A N 1
ATOM 751 C CA . LYS A 1 91 ? -13.675 -5.993 14.937 1.00 92.12 91 LYS A CA 1
ATOM 752 C C . LYS A 1 91 ? -14.837 -5.649 15.868 1.00 92.12 91 LYS A C 1
ATOM 754 O O . LYS A 1 91 ? -15.975 -6.013 15.581 1.00 92.12 91 LYS A O 1
ATOM 759 N N . THR A 1 92 ? -14.564 -4.944 16.966 1.00 90.75 92 THR A N 1
ATOM 760 C CA . THR A 1 92 ? -15.597 -4.500 17.920 1.00 90.75 92 THR A CA 1
ATOM 761 C C . THR A 1 92 ? -16.579 -3.532 17.260 1.00 90.75 92 THR A C 1
ATOM 763 O O . THR A 1 92 ? -17.786 -3.639 17.456 1.00 90.75 92 THR A O 1
ATOM 766 N N . GLU A 1 93 ? -16.065 -2.627 16.431 1.00 89.25 93 GLU A N 1
ATOM 767 C CA . GLU A 1 93 ? -16.854 -1.641 15.694 1.00 89.25 93 GLU A CA 1
ATOM 768 C C . GLU A 1 93 ? -17.456 -2.188 14.385 1.00 89.25 93 GLU A C 1
ATOM 770 O O . GLU A 1 93 ? -18.187 -1.470 13.705 1.00 89.25 93 GLU A O 1
ATOM 775 N N . GLN A 1 94 ? -17.192 -3.447 14.022 1.00 90.00 94 GLN A N 1
ATOM 776 C CA . GLN A 1 94 ? -17.654 -4.064 12.768 1.00 90.00 94 GLN A CA 1
ATOM 777 C C . GLN A 1 94 ? -17.262 -3.247 11.520 1.00 90.00 94 GLN A C 1
ATOM 779 O O . GLN A 1 94 ? -18.042 -3.107 10.581 1.00 90.00 94 GLN A O 1
ATOM 784 N N . LEU A 1 95 ? -16.054 -2.681 11.523 1.00 91.38 95 LEU A N 1
ATOM 785 C CA . LEU A 1 95 ? -15.536 -1.854 10.435 1.00 91.38 95 LEU A CA 1
ATOM 786 C C . LEU A 1 95 ? -14.688 -2.685 9.474 1.00 91.38 95 LEU A C 1
ATOM 788 O O . LEU A 1 95 ? -13.935 -3.568 9.886 1.00 91.38 95 LEU A O 1
ATOM 792 N N . GLN A 1 96 ? -14.745 -2.341 8.189 1.00 91.69 96 GLN A N 1
ATOM 793 C CA . GLN A 1 96 ? -13.803 -2.857 7.202 1.00 91.69 96 GLN A CA 1
ATOM 794 C C . GLN A 1 96 ? -12.472 -2.113 7.338 1.00 91.69 96 GLN A C 1
ATOM 796 O O . GLN A 1 96 ? -12.373 -0.932 7.009 1.00 91.69 96 GLN A O 1
ATOM 801 N N . MET A 1 97 ? -11.452 -2.795 7.852 1.00 94.00 97 MET A N 1
ATOM 802 C CA . MET A 1 97 ? -10.125 -2.222 8.074 1.00 94.00 97 MET A CA 1
ATOM 803 C C . MET A 1 97 ? -9.194 -2.505 6.894 1.00 94.00 97 MET A C 1
ATOM 805 O O . MET A 1 97 ? -9.114 -3.632 6.414 1.00 94.00 97 MET A O 1
ATOM 809 N N . ILE A 1 98 ? -8.424 -1.492 6.495 1.00 95.81 98 ILE A N 1
ATOM 810 C CA . ILE A 1 98 ? -7.220 -1.640 5.672 1.00 95.81 98 ILE A CA 1
ATOM 811 C C . ILE A 1 98 ? -6.039 -1.162 6.516 1.00 95.81 98 ILE A C 1
ATOM 813 O O . ILE A 1 98 ? -6.049 -0.030 7.010 1.00 95.81 98 ILE A O 1
ATOM 817 N N . LEU A 1 99 ? -5.033 -2.017 6.697 1.00 95.62 99 LEU A N 1
ATOM 818 C CA . LEU A 1 99 ? -3.822 -1.653 7.426 1.00 95.62 99 LEU A CA 1
ATOM 819 C C . LEU A 1 99 ? -2.914 -0.822 6.519 1.00 95.62 99 LEU A C 1
ATOM 821 O O . LEU A 1 99 ? -2.598 -1.246 5.412 1.00 95.62 99 LEU A O 1
ATOM 825 N N . VAL A 1 100 ? -2.474 0.336 6.999 1.00 93.75 100 VAL A N 1
ATOM 826 C CA . VAL A 1 100 ? -1.509 1.201 6.315 1.00 93.75 100 VAL A CA 1
ATOM 827 C C . VAL A 1 100 ? -0.222 1.268 7.129 1.00 93.75 100 VAL A C 1
ATOM 829 O O . VAL A 1 100 ? -0.266 1.441 8.348 1.00 93.75 100 VAL A O 1
ATOM 832 N N . GLY A 1 101 ? 0.922 1.113 6.463 1.00 89.06 101 GLY A N 1
ATOM 833 C CA . GLY A 1 101 ? 2.206 0.908 7.127 1.00 89.06 101 GLY A CA 1
ATOM 834 C C . GLY A 1 101 ? 2.422 -0.571 7.411 1.00 89.06 101 GLY A C 1
ATOM 835 O O . GLY A 1 101 ? 2.569 -1.374 6.496 1.00 89.06 101 GLY A O 1
ATOM 836 N N . GLY A 1 102 ? 2.430 -0.957 8.678 1.00 89.12 102 GLY A N 1
ATOM 837 C CA . GLY A 1 102 ? 2.524 -2.360 9.054 1.00 89.12 102 GLY A CA 1
ATOM 838 C C . GLY A 1 102 ? 3.943 -2.908 8.958 1.00 89.12 102 GLY A C 1
ATOM 839 O O . GLY A 1 102 ? 4.133 -4.020 8.467 1.00 89.12 102 GLY A O 1
ATOM 840 N N . TYR A 1 103 ? 4.930 -2.169 9.472 1.00 91.25 103 TYR A N 1
ATOM 841 C CA . TYR A 1 103 ? 6.308 -2.661 9.614 1.00 91.25 103 TYR A CA 1
ATOM 842 C C . TYR A 1 103 ? 6.378 -4.076 10.225 1.00 91.25 103 TYR A C 1
ATOM 844 O O . TYR A 1 103 ? 7.093 -4.949 9.732 1.00 91.25 103 TYR A O 1
ATOM 852 N N . ASP A 1 104 ? 5.578 -4.340 11.264 1.00 92.69 104 ASP A N 1
ATOM 853 C CA . ASP A 1 104 ? 5.466 -5.646 11.920 1.00 92.69 104 ASP A CA 1
ATOM 854 C C . ASP A 1 104 ? 4.358 -6.551 11.366 1.00 92.69 104 ASP A C 1
ATOM 856 O O . ASP A 1 104 ? 4.117 -7.619 11.932 1.00 92.69 104 ASP A O 1
ATOM 860 N N . ALA A 1 105 ? 3.681 -6.189 10.273 1.00 93.94 105 ALA A N 1
ATOM 861 C CA . ALA A 1 105 ? 2.560 -6.970 9.742 1.00 93.94 105 ALA A CA 1
ATOM 862 C C . ALA A 1 105 ? 2.958 -8.423 9.433 1.00 93.94 105 ALA A C 1
ATOM 864 O O . ALA A 1 105 ? 2.186 -9.348 9.673 1.00 93.94 105 ALA A O 1
ATOM 865 N N . TRP A 1 106 ? 4.201 -8.652 8.993 1.00 92.62 106 TRP A N 1
ATOM 866 C CA . TRP A 1 106 ? 4.735 -9.993 8.741 1.00 92.62 106 TRP A CA 1
ATOM 867 C C . TRP A 1 106 ? 4.798 -10.887 9.993 1.00 92.62 106 TRP A C 1
ATOM 869 O O . TRP A 1 106 ? 4.856 -12.105 9.858 1.00 92.62 106 TRP A O 1
ATOM 879 N N . ARG A 1 107 ? 4.792 -10.316 11.206 1.00 93.12 107 ARG A N 1
ATOM 880 C CA . ARG A 1 107 ? 4.811 -11.069 12.476 1.00 93.12 107 ARG A CA 1
ATOM 881 C C . ARG A 1 107 ? 3.436 -11.605 12.873 1.00 93.12 107 ARG A C 1
ATOM 883 O O . ARG A 1 107 ? 3.366 -12.549 13.649 1.00 93.12 107 ARG A O 1
ATOM 890 N N . ILE A 1 108 ? 2.374 -10.991 12.360 1.00 95.31 108 ILE A N 1
ATOM 891 C CA . ILE A 1 108 ? 0.964 -11.311 12.644 1.00 95.31 108 ILE A CA 1
ATOM 892 C C . ILE A 1 108 ? 0.204 -11.640 11.353 1.00 95.31 108 ILE A C 1
ATOM 894 O O . ILE A 1 108 ? -1.012 -11.479 11.264 1.00 95.31 108 ILE A O 1
ATOM 898 N N . ALA A 1 109 ? 0.931 -12.091 10.328 1.00 94.69 109 ALA A N 1
ATOM 899 C CA . ALA A 1 109 ? 0.387 -12.339 9.000 1.00 94.69 109 ALA A CA 1
ATOM 900 C C . ALA A 1 109 ? -0.744 -13.383 9.020 1.00 94.69 109 ALA A C 1
ATOM 902 O O . ALA A 1 109 ? -1.740 -13.218 8.319 1.00 94.69 109 ALA A O 1
ATOM 903 N N . ASP A 1 110 ? -0.642 -14.401 9.880 1.00 94.81 110 ASP A N 1
ATOM 904 C CA . ASP A 1 110 ? -1.690 -15.413 10.050 1.00 94.81 110 ASP A CA 1
ATOM 905 C C . ASP A 1 110 ? -2.994 -14.795 10.579 1.00 94.81 110 ASP A C 1
ATOM 907 O O . ASP A 1 110 ? -4.076 -15.071 10.061 1.00 94.81 110 ASP A O 1
ATOM 911 N N . GLU A 1 111 ? -2.905 -13.905 11.574 1.00 94.50 111 GLU A N 1
ATOM 912 C CA . GLU A 1 111 ? -4.070 -13.209 12.137 1.00 94.50 111 GLU A CA 1
ATOM 913 C C . GLU A 1 111 ? -4.709 -12.269 11.106 1.00 94.50 111 GLU A C 1
ATOM 915 O O . GLU A 1 111 ? -5.935 -12.239 10.965 1.00 94.50 111 GLU A O 1
ATOM 920 N N . LEU A 1 112 ? -3.880 -11.546 10.343 1.00 95.06 112 LEU A N 1
ATOM 921 C CA . LEU A 1 112 ? -4.325 -10.678 9.250 1.00 95.06 112 LEU A CA 1
ATOM 922 C C . LEU A 1 112 ? -5.031 -11.478 8.152 1.00 95.06 112 LEU A C 1
ATOM 924 O O . LEU A 1 112 ? -6.066 -11.047 7.644 1.00 95.06 112 LEU A O 1
ATOM 928 N N . LYS A 1 113 ? -4.520 -12.671 7.821 1.00 95.50 113 LYS A N 1
ATOM 929 C CA . LYS A 1 113 ? -5.131 -13.561 6.832 1.00 95.50 113 LYS A CA 1
ATOM 930 C C . LYS A 1 113 ? -6.485 -14.089 7.294 1.00 95.50 113 LYS A C 1
ATOM 932 O O . LYS A 1 113 ? -7.427 -14.091 6.506 1.00 95.50 113 LYS A O 1
ATOM 937 N N . VAL A 1 114 ? -6.593 -14.522 8.550 1.00 94.56 114 VAL A N 1
ATOM 938 C CA . VAL A 1 114 ? -7.847 -15.046 9.122 1.00 94.56 114 VAL A CA 1
ATOM 939 C C . VAL A 1 114 ? -8.955 -13.993 9.104 1.00 94.56 114 VAL A C 1
ATOM 941 O O . VAL A 1 114 ? -10.112 -14.329 8.866 1.00 94.56 114 VAL A O 1
ATOM 944 N N . GLN A 1 115 ? -8.608 -12.726 9.330 1.00 92.56 115 GLN A N 1
ATOM 945 C CA . GLN A 1 115 ? -9.560 -11.612 9.308 1.00 92.56 115 GLN A CA 1
ATOM 946 C C . GLN A 1 115 ? -9.720 -10.970 7.918 1.00 92.56 115 GLN A C 1
ATOM 948 O O . GLN A 1 115 ? -10.476 -10.013 7.780 1.00 92.56 115 GLN A O 1
ATOM 953 N N . ASP A 1 116 ? -9.024 -11.492 6.900 1.00 93.88 116 ASP A N 1
ATOM 954 C CA . ASP A 1 116 ? -8.965 -10.963 5.531 1.00 93.88 116 ASP A CA 1
ATOM 955 C C . ASP A 1 116 ? -8.642 -9.455 5.454 1.00 93.88 116 ASP A C 1
ATOM 957 O O . ASP A 1 116 ? -9.170 -8.725 4.612 1.00 93.88 116 ASP A O 1
ATOM 961 N N . ILE A 1 117 ? -7.750 -8.986 6.332 1.00 95.75 117 ILE A N 1
ATOM 962 C CA . ILE A 1 117 ? -7.334 -7.582 6.397 1.00 95.75 117 ILE A CA 1
ATOM 963 C C . ILE A 1 117 ? -6.205 -7.349 5.386 1.00 95.75 117 ILE A C 1
ATOM 965 O O . ILE A 1 117 ? -5.126 -7.934 5.531 1.00 95.75 117 ILE A O 1
ATOM 969 N N . PRO A 1 118 ? -6.408 -6.495 4.367 1.00 96.38 118 PRO A N 1
ATOM 970 C CA . PRO A 1 118 ? -5.351 -6.149 3.435 1.00 96.38 118 PRO A CA 1
ATOM 971 C C . PRO A 1 118 ? -4.331 -5.187 4.059 1.00 96.38 118 PRO A C 1
ATOM 973 O O . PRO A 1 118 ? -4.669 -4.354 4.906 1.00 96.38 118 PRO A O 1
ATOM 976 N N . VAL A 1 119 ? -3.085 -5.278 3.591 1.00 96.50 119 VAL A N 1
ATOM 977 C CA . VAL A 1 119 ? -1.948 -4.497 4.098 1.00 96.50 119 VAL A CA 1
ATOM 978 C C . VAL A 1 119 ? -1.339 -3.635 2.997 1.00 96.50 119 VAL A C 1
ATOM 980 O O . VAL A 1 119 ? -0.873 -4.138 1.980 1.00 96.50 119 VAL A O 1
ATOM 983 N N . ILE A 1 120 ? -1.282 -2.330 3.223 1.00 95.19 120 ILE A N 1
ATOM 984 C CA . ILE A 1 120 ? -0.484 -1.391 2.438 1.00 95.19 120 ILE A CA 1
ATOM 985 C C . ILE A 1 120 ? 0.878 -1.286 3.124 1.00 95.19 120 ILE A C 1
ATOM 987 O O . ILE A 1 120 ? 1.045 -0.503 4.059 1.00 95.19 120 ILE A O 1
ATOM 991 N N . TYR A 1 121 ? 1.820 -2.127 2.697 1.00 93.44 121 TYR A N 1
ATOM 992 C CA . TYR A 1 121 ? 3.141 -2.242 3.305 1.00 93.44 121 TYR A CA 1
ATOM 993 C C . TYR A 1 121 ? 4.039 -1.087 2.864 1.00 93.44 121 TYR A C 1
ATOM 995 O O . TYR A 1 121 ? 4.308 -0.920 1.671 1.00 93.44 121 TYR A O 1
ATOM 1003 N N . HIS A 1 122 ? 4.508 -0.297 3.830 1.00 88.19 122 HIS A N 1
ATOM 1004 C CA . HIS A 1 122 ? 5.382 0.842 3.566 1.00 88.19 122 HIS A CA 1
ATOM 1005 C C . HIS A 1 122 ? 6.864 0.506 3.687 1.00 88.19 122 HIS A C 1
ATOM 1007 O O . HIS A 1 122 ? 7.267 -0.339 4.485 1.00 88.19 122 HIS A O 1
ATOM 1013 N N . ASN A 1 123 ? 7.676 1.298 2.983 1.00 76.81 123 ASN A N 1
ATOM 1014 C CA . ASN A 1 123 ? 9.096 1.469 3.272 1.00 76.81 123 ASN A CA 1
ATOM 1015 C C . ASN A 1 123 ? 9.927 0.204 3.110 1.00 76.81 123 ASN A C 1
ATOM 1017 O O . ASN A 1 123 ? 10.684 -0.172 4.010 1.00 76.81 123 ASN A O 1
ATOM 1021 N N . VAL A 1 124 ? 9.866 -0.407 1.927 1.00 87.62 124 VAL A N 1
ATOM 1022 C CA . VAL A 1 124 ? 10.808 -1.482 1.599 1.00 87.62 124 VAL A CA 1
ATOM 1023 C C . VAL A 1 124 ? 12.234 -0.938 1.688 1.00 87.62 124 VAL A C 1
ATOM 1025 O O . VAL A 1 124 ? 13.086 -1.559 2.306 1.00 87.62 124 VAL A O 1
ATOM 1028 N N . HIS A 1 125 ? 12.488 0.270 1.177 1.00 89.12 125 HIS A N 1
ATOM 1029 C CA . HIS A 1 125 ? 13.783 0.961 1.267 1.00 89.12 125 HIS A CA 1
ATOM 1030 C C . HIS A 1 125 ? 13.996 1.695 2.596 1.00 89.12 125 HIS A C 1
ATOM 1032 O O . HIS A 1 125 ? 14.260 2.896 2.625 1.00 89.12 125 HIS A O 1
ATOM 1038 N N . SER A 1 126 ? 13.911 0.971 3.708 1.00 84.38 126 SER A N 1
ATOM 1039 C CA . SER A 1 126 ? 14.226 1.500 5.038 1.00 84.38 126 SER A CA 1
ATOM 1040 C C . SER A 1 126 ? 15.321 0.704 5.736 1.00 84.38 126 SER A C 1
ATOM 1042 O O . SER A 1 126 ? 15.659 -0.417 5.360 1.00 84.38 126 SER A O 1
ATOM 1044 N N . LEU A 1 127 ? 15.906 1.320 6.763 1.00 86.81 127 LEU A N 1
ATOM 1045 C CA . LEU A 1 127 ? 16.724 0.596 7.725 1.00 86.81 127 LEU A CA 1
ATOM 1046 C C . LEU A 1 127 ? 15.805 -0.118 8.720 1.00 86.81 127 LEU A C 1
ATOM 1048 O O . LEU A 1 127 ? 14.718 0.387 8.999 1.00 86.81 127 LEU A O 1
ATOM 1052 N N . PRO A 1 128 ? 16.235 -1.250 9.299 1.00 88.81 128 PRO A N 1
ATOM 1053 C CA . PRO A 1 128 ? 15.476 -1.866 10.369 1.00 88.81 128 PRO A CA 1
ATOM 1054 C C . PRO A 1 128 ? 15.307 -0.916 11.555 1.00 88.81 128 PRO A C 1
ATOM 1056 O O . PRO A 1 128 ? 16.264 -0.264 11.984 1.00 88.81 128 PRO A O 1
ATOM 1059 N N . ASP A 1 129 ? 14.103 -0.880 12.119 1.00 84.75 129 ASP A N 1
ATOM 1060 C CA . ASP A 1 129 ? 13.785 0.006 13.239 1.00 84.75 129 ASP A CA 1
ATOM 1061 C C . ASP A 1 129 ? 14.474 -0.442 14.532 1.00 84.75 129 ASP A C 1
ATOM 1063 O O . ASP A 1 129 ? 14.707 0.357 15.449 1.00 84.75 129 ASP A O 1
ATOM 1067 N N . ARG A 1 130 ? 14.802 -1.736 14.636 1.00 87.94 130 ARG A N 1
ATOM 1068 C CA . ARG A 1 130 ? 15.343 -2.330 15.858 1.00 87.94 130 ARG A CA 1
ATOM 1069 C C . ARG A 1 130 ? 16.747 -2.871 15.627 1.00 87.94 130 ARG A C 1
ATOM 1071 O O . ARG A 1 130 ? 17.010 -3.621 14.699 1.00 87.94 130 ARG A O 1
ATOM 1078 N N . ARG A 1 131 ? 17.652 -2.582 16.571 1.00 88.00 131 ARG A N 1
ATOM 1079 C CA . ARG A 1 131 ? 19.073 -2.998 16.515 1.00 88.00 131 ARG A CA 1
ATOM 1080 C C . ARG A 1 131 ? 19.313 -4.508 16.407 1.00 88.00 131 ARG A C 1
ATOM 1082 O O . ARG A 1 131 ? 20.415 -4.912 16.064 1.00 88.00 131 ARG A O 1
ATOM 1089 N N . TRP A 1 132 ? 18.337 -5.320 16.799 1.00 89.69 132 TRP A N 1
ATOM 1090 C CA . TRP A 1 132 ? 18.429 -6.781 16.804 1.00 89.69 132 TRP A CA 1
ATOM 1091 C C . TRP A 1 132 ? 17.793 -7.426 15.569 1.00 89.69 132 TRP A C 1
ATOM 1093 O O . TRP A 1 132 ? 17.844 -8.645 15.431 1.00 89.69 132 TRP A O 1
ATOM 1103 N N . GLU A 1 133 ? 17.168 -6.638 14.697 1.00 90.31 133 GLU A N 1
ATOM 1104 C CA . GLU A 1 133 ? 16.592 -7.131 13.452 1.00 90.31 133 GLU A CA 1
ATOM 1105 C C . GLU A 1 133 ? 17.670 -7.293 12.380 1.00 90.31 133 GLU A C 1
ATOM 1107 O O . GLU A 1 133 ? 18.683 -6.590 12.370 1.00 90.31 133 GLU A O 1
ATOM 1112 N N . GLY A 1 134 ? 17.447 -8.244 11.469 1.00 90.94 134 GLY A N 1
ATOM 1113 C CA . GLY A 1 134 ? 18.296 -8.406 10.295 1.00 90.94 134 GLY A CA 1
ATOM 1114 C C . GLY A 1 134 ? 18.233 -7.156 9.423 1.00 90.94 134 GLY A C 1
ATOM 1115 O O . GLY A 1 134 ? 17.175 -6.529 9.319 1.00 90.94 134 GLY A O 1
ATOM 1116 N N . TYR A 1 135 ? 19.350 -6.808 8.783 1.00 90.62 135 TYR A N 1
ATOM 1117 C CA . TYR A 1 135 ? 19.463 -5.636 7.904 1.00 90.62 135 TYR A CA 1
ATOM 1118 C C . TYR A 1 135 ? 18.449 -5.643 6.747 1.00 90.62 135 TYR A C 1
ATOM 1120 O O . TYR A 1 135 ? 18.137 -4.597 6.192 1.00 90.62 135 TYR A O 1
ATOM 1128 N N . ASP A 1 136 ? 17.945 -6.825 6.401 1.00 92.38 136 ASP A N 1
ATOM 1129 C CA . ASP A 1 136 ? 17.024 -7.122 5.314 1.00 92.38 136 ASP A CA 1
ATOM 1130 C C . ASP A 1 136 ? 15.564 -7.284 5.758 1.00 92.38 136 ASP A C 1
ATOM 1132 O O . ASP A 1 136 ? 14.696 -7.631 4.953 1.00 92.38 136 ASP A O 1
ATOM 1136 N N . THR A 1 137 ? 15.265 -7.036 7.036 1.00 92.25 137 THR A N 1
ATOM 1137 C CA . THR A 1 137 ? 13.907 -7.182 7.583 1.00 92.25 137 THR A CA 1
ATOM 1138 C C . THR A 1 137 ? 12.867 -6.403 6.766 1.00 92.25 137 THR A C 1
ATOM 1140 O O . THR A 1 137 ? 11.865 -7.017 6.389 1.00 92.25 137 THR A O 1
ATOM 1143 N N . PRO A 1 138 ? 13.098 -5.125 6.393 1.00 91.62 138 PRO A N 1
ATOM 1144 C CA . PRO A 1 138 ? 12.144 -4.377 5.574 1.00 91.62 138 PRO A CA 1
ATOM 1145 C C . PRO A 1 138 ? 11.971 -4.951 4.160 1.00 91.62 138 PRO A C 1
ATOM 1147 O O . PRO A 1 138 ? 10.858 -4.946 3.635 1.00 91.62 138 PRO A O 1
ATOM 1150 N N . PHE A 1 139 ? 13.042 -5.503 3.574 1.00 93.88 139 PHE A N 1
ATOM 1151 C CA . PHE A 1 139 ? 13.050 -6.074 2.221 1.00 93.88 139 PHE A CA 1
ATOM 1152 C C . PHE A 1 139 ? 12.320 -7.416 2.133 1.00 93.88 139 PHE A C 1
ATOM 1154 O O . PHE A 1 139 ? 11.656 -7.705 1.140 1.00 93.88 139 PHE A O 1
ATOM 1161 N N . THR A 1 140 ? 12.423 -8.233 3.183 1.00 94.94 140 THR A N 1
ATOM 1162 C CA . THR A 1 140 ? 11.803 -9.568 3.248 1.00 94.94 140 THR A CA 1
ATOM 1163 C C . THR A 1 140 ? 10.344 -9.538 3.713 1.00 94.94 140 THR A C 1
ATOM 116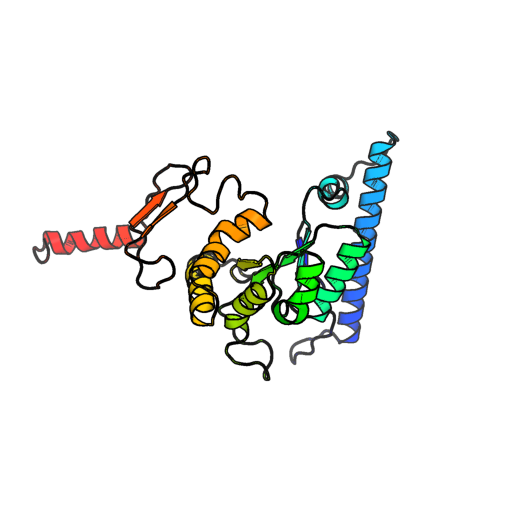5 O O . THR A 1 140 ? 9.634 -10.533 3.559 1.00 94.94 140 THR A O 1
ATOM 1168 N N . GLY A 1 141 ? 9.874 -8.417 4.274 1.00 93.56 141 GLY A N 1
ATOM 1169 C CA . GLY A 1 141 ? 8.500 -8.238 4.760 1.00 93.56 141 GLY A CA 1
ATOM 1170 C C . GLY A 1 141 ? 7.424 -8.621 3.731 1.00 93.56 141 GLY A C 1
ATOM 1171 O O . GLY A 1 141 ? 6.605 -9.495 4.030 1.00 93.56 141 GLY A O 1
ATOM 1172 N N . PRO A 1 142 ? 7.456 -8.073 2.499 1.00 95.94 142 PRO A N 1
ATOM 1173 C CA . PRO A 1 142 ? 6.499 -8.422 1.447 1.00 95.94 142 PRO A CA 1
ATOM 1174 C C . PRO A 1 142 ? 6.496 -9.913 1.085 1.00 95.94 142 PRO A C 1
ATOM 1176 O O . PRO A 1 142 ? 5.433 -10.506 0.911 1.00 95.94 142 PRO A O 1
ATOM 1179 N N . ALA A 1 143 ? 7.670 -10.551 1.029 1.00 96.69 143 ALA A N 1
ATOM 1180 C CA . ALA A 1 143 ? 7.781 -11.982 0.740 1.00 96.69 143 ALA A CA 1
ATOM 1181 C C . ALA A 1 143 ? 7.112 -12.838 1.830 1.00 96.69 143 ALA A C 1
ATOM 1183 O O . ALA A 1 143 ? 6.431 -13.815 1.522 1.00 96.69 143 ALA A O 1
ATOM 1184 N N . LYS A 1 144 ? 7.245 -12.444 3.103 1.00 95.94 144 LYS A N 1
ATOM 1185 C CA . LYS A 1 144 ? 6.586 -13.115 4.236 1.00 95.94 144 LYS A CA 1
ATOM 1186 C C . LYS A 1 144 ? 5.066 -12.934 4.207 1.00 95.94 144 LYS A C 1
ATOM 1188 O O . LYS A 1 144 ? 4.343 -13.900 4.434 1.00 95.94 144 LYS A O 1
ATOM 1193 N N . LEU A 1 145 ? 4.581 -11.731 3.888 1.00 96.31 145 LEU A N 1
ATOM 1194 C CA . LEU A 1 145 ? 3.145 -11.465 3.722 1.00 96.31 145 LEU A CA 1
ATOM 1195 C C . LEU A 1 145 ? 2.549 -12.301 2.582 1.00 96.31 145 LEU A C 1
ATOM 1197 O O . LEU A 1 145 ? 1.496 -12.916 2.754 1.00 96.31 145 LEU A O 1
ATOM 1201 N N . HIS A 1 146 ? 3.259 -12.381 1.452 1.00 97.00 146 HIS A N 1
ATOM 1202 C CA . HIS A 1 146 ? 2.879 -13.231 0.328 1.00 97.00 146 HIS A CA 1
ATOM 1203 C C . HIS A 1 146 ? 2.839 -14.714 0.717 1.00 97.00 146 HIS A C 1
ATOM 1205 O O . HIS A 1 146 ? 1.856 -15.394 0.431 1.00 97.00 146 HIS A O 1
ATOM 1211 N N . ALA A 1 147 ? 3.866 -15.210 1.415 1.00 96.44 147 ALA A N 1
ATOM 1212 C CA . ALA A 1 147 ? 3.935 -16.602 1.860 1.00 96.44 147 ALA A CA 1
ATOM 1213 C C . ALA A 1 147 ? 2.784 -16.981 2.812 1.00 96.44 147 ALA A C 1
ATOM 1215 O O . ALA A 1 147 ? 2.285 -18.103 2.753 1.00 96.44 147 ALA A O 1
ATOM 1216 N N . ALA A 1 148 ? 2.324 -16.041 3.642 1.00 96.38 148 ALA A N 1
ATOM 1217 C CA . ALA A 1 148 ? 1.149 -16.206 4.501 1.00 96.38 148 ALA A CA 1
ATOM 1218 C C . ALA A 1 148 ? -0.194 -16.029 3.754 1.00 96.38 148 ALA A C 1
ATOM 1220 O O . ALA A 1 148 ? -1.268 -16.223 4.323 1.00 96.38 148 ALA A O 1
ATOM 1221 N N . GLY A 1 149 ? -0.163 -15.649 2.473 1.00 95.38 149 GLY A N 1
ATOM 1222 C CA . GLY A 1 149 ? -1.348 -15.429 1.645 1.00 95.38 149 GLY A CA 1
ATOM 1223 C C . GLY A 1 149 ? -2.138 -14.164 1.993 1.00 95.38 149 GLY A C 1
ATOM 1224 O O . GLY A 1 149 ? -3.313 -14.067 1.620 1.00 95.38 149 GLY A O 1
ATOM 1225 N N . VAL A 1 150 ? -1.539 -13.214 2.716 1.00 96.50 150 VAL A N 1
ATOM 1226 C CA . VAL A 1 150 ? -2.157 -11.921 3.046 1.00 96.50 150 VAL A CA 1
ATOM 1227 C C . VAL A 1 150 ? -2.260 -11.076 1.778 1.00 96.50 150 VAL A C 1
ATOM 1229 O O . VAL A 1 150 ? -1.319 -11.011 0.989 1.00 96.50 150 VAL A O 1
ATOM 1232 N N . ARG A 1 151 ? -3.402 -10.412 1.568 1.00 95.00 151 ARG A N 1
ATOM 1233 C CA . ARG A 1 151 ? -3.545 -9.439 0.477 1.00 95.00 151 ARG A CA 1
ATOM 1234 C C . ARG A 1 151 ? -2.712 -8.211 0.823 1.00 95.00 151 ARG A C 1
ATOM 1236 O O . ARG A 1 151 ? -2.967 -7.580 1.844 1.00 95.00 151 ARG A O 1
ATOM 1243 N N . PHE A 1 152 ? -1.729 -7.867 0.000 1.00 96.19 152 PHE A N 1
ATOM 1244 C CA . PHE A 1 152 ? -0.875 -6.716 0.272 1.00 96.19 152 PHE A CA 1
ATOM 1245 C C . PHE A 1 152 ? -0.552 -5.924 -0.990 1.00 96.19 152 PHE A C 1
ATOM 1247 O O . PHE A 1 152 ? -0.543 -6.468 -2.091 1.00 96.19 152 PHE A O 1
ATOM 1254 N N . CYS A 1 153 ? -0.241 -4.647 -0.823 1.00 95.75 153 CYS A N 1
ATOM 1255 C CA . CYS A 1 153 ? 0.433 -3.842 -1.832 1.00 95.75 153 CYS A CA 1
ATOM 1256 C C . CYS A 1 153 ? 1.643 -3.145 -1.211 1.00 95.75 153 CYS A C 1
ATOM 1258 O O . CYS A 1 153 ? 1.735 -3.015 0.010 1.00 95.75 153 CYS A O 1
ATOM 1260 N N . ILE A 1 154 ? 2.584 -2.734 -2.056 1.00 94.19 154 ILE A N 1
ATOM 1261 C CA . ILE A 1 154 ? 3.733 -1.932 -1.636 1.00 94.19 154 ILE A CA 1
ATOM 1262 C C . ILE A 1 154 ? 3.402 -0.473 -1.923 1.00 94.19 154 ILE A C 1
ATOM 1264 O O . ILE A 1 154 ? 2.873 -0.147 -2.988 1.00 94.19 154 ILE A O 1
ATOM 1268 N N . ALA A 1 155 ? 3.711 0.402 -0.976 1.00 89.88 155 ALA A N 1
ATOM 1269 C CA . ALA A 1 155 ? 3.594 1.840 -1.150 1.00 89.88 155 ALA A CA 1
ATOM 1270 C C . ALA A 1 155 ? 4.800 2.558 -0.521 1.00 89.88 155 ALA A C 1
ATOM 1272 O O . ALA A 1 155 ? 5.408 2.042 0.419 1.00 89.88 155 ALA A O 1
ATOM 1273 N N . PRO A 1 156 ? 5.166 3.743 -1.035 1.00 81.38 156 PRO A N 1
ATOM 1274 C CA . PRO A 1 156 ? 6.265 4.519 -0.473 1.00 81.38 156 PRO A CA 1
ATOM 1275 C C . PRO A 1 156 ? 5.917 5.046 0.929 1.00 81.38 156 PRO A C 1
ATOM 1277 O O . PRO A 1 156 ? 4.749 5.095 1.315 1.00 81.38 156 PRO A O 1
ATOM 1280 N N . ALA A 1 157 ? 6.936 5.493 1.670 1.00 69.12 157 ALA A N 1
ATOM 1281 C CA . ALA A 1 157 ? 6.796 6.109 2.992 1.00 69.12 157 ALA A CA 1
ATOM 1282 C C . ALA A 1 157 ? 5.672 7.145 3.071 1.00 69.12 157 ALA A C 1
ATOM 1284 O O . ALA A 1 157 ? 5.616 8.078 2.266 1.00 69.12 157 ALA A O 1
ATOM 1285 N N . GLU A 1 158 ? 4.872 7.085 4.135 1.00 63.69 158 GLU A N 1
ATOM 1286 C CA . GLU A 1 158 ? 4.015 8.205 4.495 1.00 63.69 158 GLU A CA 1
ATOM 1287 C C . GLU A 1 158 ? 4.752 9.274 5.297 1.00 63.69 158 GLU A C 1
ATOM 1289 O O . GLU A 1 158 ? 5.372 8.999 6.323 1.00 63.69 158 GLU A O 1
ATOM 1294 N N . GLY A 1 159 ? 4.567 10.531 4.888 1.00 52.34 159 GLY A N 1
ATOM 1295 C CA . GLY A 1 159 ? 4.978 11.689 5.671 1.00 52.34 159 GLY A CA 1
ATOM 1296 C C . GLY A 1 159 ? 6.364 12.214 5.328 1.00 52.34 159 GLY A C 1
ATOM 1297 O O . GLY A 1 159 ? 7.222 12.263 6.188 1.00 52.34 159 GLY A O 1
ATOM 1298 N N . VAL A 1 160 ? 6.543 12.682 4.099 1.00 36.97 160 VAL A N 1
ATOM 1299 C CA . VAL A 1 160 ? 6.970 14.051 3.771 1.00 36.97 160 VAL A CA 1
ATOM 1300 C C . VAL A 1 160 ? 6.443 14.290 2.361 1.00 36.97 160 VAL A C 1
ATOM 1302 O O . VAL A 1 160 ? 6.386 13.369 1.554 1.00 36.97 160 VAL A O 1
ATOM 1305 N N . SER A 1 161 ? 6.014 15.515 2.090 1.00 39.69 161 SER A N 1
ATOM 1306 C CA . SER A 1 161 ? 5.666 16.083 0.790 1.00 39.69 161 SER A CA 1
ATOM 1307 C C . SER A 1 161 ? 6.789 15.938 -0.252 1.00 39.69 161 SER A C 1
ATOM 1309 O O . SER A 1 161 ? 7.321 16.934 -0.734 1.00 39.69 161 SER A O 1
ATOM 1311 N N . ASP A 1 162 ? 7.176 14.713 -0.592 1.00 49.31 162 ASP A N 1
ATOM 1312 C CA . ASP A 1 162 ? 8.194 14.419 -1.583 1.00 49.31 162 ASP A CA 1
ATOM 1313 C C . ASP A 1 162 ? 7.621 13.472 -2.647 1.00 49.31 162 ASP A C 1
ATOM 1315 O O . ASP A 1 162 ? 7.740 12.246 -2.542 1.00 49.31 162 ASP A O 1
ATOM 1319 N N . PRO A 1 163 ? 7.023 14.036 -3.715 1.00 52.91 163 PRO A N 1
ATOM 1320 C CA . PRO A 1 163 ? 6.722 13.310 -4.950 1.00 52.91 163 PRO A CA 1
ATOM 1321 C C . PRO A 1 163 ? 7.920 12.499 -5.484 1.00 52.91 163 PRO A C 1
ATOM 1323 O O . PRO A 1 163 ? 7.748 11.585 -6.290 1.00 52.91 163 PRO A O 1
ATOM 1326 N N . GLY A 1 164 ? 9.142 12.819 -5.039 1.00 57.31 164 GLY A N 1
ATOM 1327 C CA . GLY A 1 164 ? 10.375 12.116 -5.345 1.00 57.31 164 GLY A CA 1
ATOM 1328 C C . GLY A 1 164 ? 10.513 10.717 -4.742 1.00 57.31 164 GLY A C 1
ATOM 1329 O O . GLY A 1 164 ? 11.431 10.019 -5.169 1.00 57.31 164 GLY A O 1
ATOM 1330 N N . HIS A 1 165 ? 9.639 10.265 -3.837 1.00 67.44 165 HIS A N 1
ATOM 1331 C CA . HIS A 1 165 ? 9.624 8.856 -3.405 1.00 67.44 165 HIS A CA 1
ATOM 1332 C C . HIS A 1 165 ? 8.675 7.994 -4.243 1.00 67.44 165 HIS A C 1
ATOM 1334 O O . HIS A 1 165 ? 8.972 6.828 -4.481 1.00 67.44 165 HIS A O 1
ATOM 1340 N N . SER A 1 166 ? 7.599 8.558 -4.805 1.00 75.00 166 SER A N 1
ATOM 1341 C CA . SER A 1 166 ? 6.665 7.801 -5.655 1.00 75.00 166 SER A CA 1
ATOM 1342 C C . SER A 1 166 ? 7.334 7.225 -6.908 1.00 75.00 166 SER A C 1
ATOM 1344 O O . SER A 1 166 ? 6.971 6.143 -7.360 1.00 75.00 166 SER A O 1
ATOM 1346 N N . ARG A 1 167 ? 8.361 7.902 -7.445 1.00 79.88 167 ARG A N 1
ATOM 1347 C CA . ARG A 1 167 ? 9.184 7.388 -8.561 1.00 79.88 167 ARG A CA 1
ATOM 1348 C C . ARG A 1 167 ? 10.024 6.159 -8.192 1.00 79.88 167 ARG A C 1
ATOM 1350 O O . ARG A 1 167 ? 10.485 5.472 -9.093 1.00 79.88 167 ARG A O 1
ATOM 1357 N N . ASN A 1 168 ? 10.236 5.901 -6.899 1.00 84.69 168 ASN A N 1
ATOM 1358 C CA . ASN A 1 168 ? 11.019 4.763 -6.421 1.00 84.69 168 ASN A CA 1
ATOM 1359 C C . ASN A 1 168 ? 10.165 3.515 -6.188 1.00 84.69 168 ASN A C 1
ATOM 1361 O O . ASN A 1 168 ? 10.721 2.450 -5.938 1.00 84.69 168 ASN A O 1
ATOM 1365 N N . LEU A 1 169 ? 8.839 3.614 -6.312 1.00 88.75 169 LEU A N 1
ATOM 1366 C CA . LEU A 1 169 ? 7.932 2.495 -6.083 1.00 88.75 169 LEU A CA 1
ATOM 1367 C C . LEU A 1 169 ? 8.283 1.233 -6.907 1.00 88.75 169 LEU A C 1
ATOM 1369 O O . LEU A 1 169 ? 8.296 0.146 -6.325 1.00 88.75 169 LEU A O 1
ATOM 1373 N N . PRO A 1 170 ? 8.651 1.325 -8.206 1.00 89.69 170 PRO A N 1
ATOM 1374 C CA . PRO A 1 170 ? 9.113 0.153 -8.952 1.00 89.69 170 PRO A CA 1
ATOM 1375 C C . PRO A 1 170 ? 10.375 -0.473 -8.347 1.00 89.69 170 PRO A C 1
ATOM 1377 O O . PRO A 1 170 ? 10.506 -1.693 -8.324 1.00 89.69 170 PRO A O 1
ATOM 1380 N N . TYR A 1 171 ? 11.283 0.341 -7.800 1.00 90.56 171 TYR A N 1
ATOM 1381 C CA . TYR A 1 171 ? 12.523 -0.131 -7.180 1.00 90.56 171 TYR A CA 1
ATOM 1382 C C . TYR A 1 171 ? 12.290 -0.786 -5.816 1.00 90.56 171 TYR A C 1
ATOM 1384 O O . TYR A 1 171 ? 12.998 -1.732 -5.463 1.00 90.56 171 TYR A O 1
ATOM 1392 N N . GLU A 1 172 ? 11.294 -0.327 -5.058 1.00 91.69 172 GLU A N 1
ATOM 1393 C CA . GLU A 1 172 ? 10.854 -0.990 -3.828 1.00 91.69 172 GLU A CA 1
ATOM 1394 C C . GLU A 1 172 ? 10.307 -2.389 -4.136 1.00 91.69 172 GLU A C 1
ATOM 1396 O O . GLU A 1 172 ? 10.750 -3.372 -3.539 1.00 91.69 172 GLU A O 1
ATOM 1401 N N . ALA A 1 173 ? 9.434 -2.506 -5.141 1.00 94.12 173 ALA A N 1
ATOM 1402 C CA . ALA A 1 173 ? 8.937 -3.800 -5.605 1.00 94.12 173 ALA A CA 1
ATOM 1403 C C . ALA A 1 173 ? 10.064 -4.700 -6.141 1.00 94.12 173 ALA A C 1
ATOM 1405 O O . ALA A 1 173 ? 10.140 -5.878 -5.789 1.00 94.12 173 ALA A O 1
ATOM 1406 N N . ALA A 1 174 ? 10.989 -4.147 -6.930 1.00 94.38 174 ALA A N 1
ATOM 1407 C CA . ALA A 1 174 ? 12.152 -4.872 -7.438 1.00 94.38 174 ALA A CA 1
ATOM 1408 C C . ALA A 1 174 ? 13.048 -5.405 -6.314 1.00 94.38 174 ALA A C 1
ATOM 1410 O O . ALA A 1 174 ? 13.541 -6.531 -6.373 1.00 94.38 174 ALA A O 1
ATOM 1411 N N . THR A 1 175 ? 13.232 -4.613 -5.257 1.00 94.62 175 THR A N 1
ATOM 1412 C CA . THR A 1 175 ? 14.015 -5.027 -4.090 1.00 94.62 175 THR A CA 1
ATOM 1413 C C . THR A 1 175 ? 13.298 -6.132 -3.331 1.00 94.62 175 THR A C 1
ATOM 1415 O O . THR A 1 175 ? 13.918 -7.141 -3.018 1.00 94.62 175 THR A O 1
ATOM 1418 N N . ALA A 1 176 ? 11.985 -6.026 -3.115 1.00 95.31 176 ALA A N 1
ATOM 1419 C CA . ALA A 1 176 ? 11.217 -7.125 -2.534 1.00 95.31 176 ALA A CA 1
ATOM 1420 C C . ALA A 1 176 ? 11.368 -8.424 -3.350 1.00 95.31 176 ALA A C 1
ATOM 1422 O O . ALA A 1 176 ? 11.523 -9.502 -2.770 1.00 95.31 176 ALA A O 1
ATOM 1423 N N . ALA A 1 177 ? 11.401 -8.324 -4.686 1.00 96.19 177 ALA A N 1
ATOM 1424 C CA . ALA A 1 177 ? 11.638 -9.473 -5.557 1.00 96.19 177 ALA A CA 1
ATOM 1425 C C . ALA A 1 177 ? 13.032 -10.092 -5.359 1.00 96.19 177 ALA A C 1
ATOM 1427 O O . ALA A 1 177 ? 13.168 -11.307 -5.212 1.00 96.19 177 ALA A O 1
ATOM 1428 N N . ALA A 1 178 ? 14.069 -9.254 -5.277 1.00 95.06 178 ALA A N 1
ATOM 1429 C CA . ALA A 1 178 ? 15.439 -9.697 -5.015 1.00 95.06 178 ALA A CA 1
ATOM 1430 C C . ALA A 1 178 ? 15.602 -10.392 -3.647 1.00 95.06 178 ALA A C 1
ATOM 1432 O O . ALA A 1 178 ? 16.497 -11.219 -3.484 1.00 95.06 178 ALA A O 1
ATOM 1433 N N . TYR A 1 179 ? 14.723 -10.090 -2.685 1.00 95.50 179 TYR A N 1
ATOM 1434 C CA . TYR A 1 179 ? 14.720 -10.647 -1.327 1.00 95.50 179 TYR A CA 1
ATOM 1435 C C . TYR A 1 179 ? 13.668 -11.751 -1.104 1.00 95.50 179 TYR A C 1
ATOM 1437 O O . TYR A 1 179 ? 13.353 -12.093 0.038 1.00 95.50 179 TYR A O 1
ATOM 1445 N N . GLY A 1 180 ? 13.157 -12.358 -2.181 1.00 95.31 180 GLY A N 1
ATOM 1446 C CA . GLY A 1 180 ? 12.400 -13.614 -2.126 1.00 95.31 180 GLY A CA 1
ATOM 1447 C C . GLY A 1 180 ? 10.923 -13.524 -2.507 1.00 95.31 180 GLY A C 1
ATOM 1448 O O . GLY A 1 180 ? 10.259 -14.559 -2.549 1.00 95.31 180 GLY A O 1
ATOM 1449 N N . LEU A 1 181 ? 10.393 -12.336 -2.814 1.00 97.19 181 LEU A N 1
ATOM 1450 C CA . LEU A 1 181 ? 9.059 -12.223 -3.406 1.00 97.19 181 LEU A CA 1
ATOM 1451 C C . LEU A 1 181 ? 9.117 -12.679 -4.880 1.00 97.19 181 LEU A C 1
ATOM 1453 O O . LEU A 1 181 ? 10.016 -12.262 -5.609 1.00 97.19 181 LEU A O 1
ATOM 1457 N N . PRO A 1 182 ? 8.188 -13.513 -5.380 1.00 97.25 182 PRO A N 1
ATOM 1458 C CA . PRO A 1 182 ? 8.168 -13.836 -6.802 1.00 97.25 182 PRO A CA 1
ATOM 1459 C C . PRO A 1 182 ? 8.021 -12.568 -7.654 1.00 97.25 182 PRO A C 1
ATOM 1461 O O . PRO A 1 182 ? 7.254 -11.667 -7.322 1.00 97.25 182 PRO A O 1
ATOM 1464 N N . LYS A 1 183 ? 8.740 -12.497 -8.775 1.00 95.44 183 LYS A N 1
ATOM 1465 C CA . LYS A 1 183 ? 8.799 -11.303 -9.634 1.00 95.44 183 LYS A CA 1
ATOM 1466 C C . LYS A 1 183 ? 7.420 -10.821 -10.106 1.00 95.44 183 LYS A C 1
ATOM 1468 O O . LYS A 1 183 ? 7.123 -9.630 -10.041 1.00 95.44 183 LYS A O 1
ATOM 1473 N N . ASP A 1 184 ? 6.555 -11.749 -10.507 1.00 95.62 184 ASP A N 1
ATOM 1474 C CA . ASP A 1 184 ? 5.185 -11.432 -10.930 1.00 95.62 184 ASP A CA 1
ATOM 1475 C C . ASP A 1 184 ? 4.347 -10.871 -9.775 1.00 95.62 184 ASP A C 1
ATOM 1477 O O . ASP A 1 184 ? 3.527 -9.976 -9.961 1.00 95.62 184 ASP A O 1
ATOM 1481 N N . GLU A 1 185 ? 4.577 -11.370 -8.562 1.00 97.06 185 GLU A N 1
ATOM 1482 C CA . GLU A 1 185 ? 3.903 -10.920 -7.345 1.00 97.06 185 GLU A CA 1
ATOM 1483 C C . GLU A 1 185 ? 4.390 -9.531 -6.923 1.00 97.06 185 GLU A C 1
ATOM 1485 O O . GLU A 1 185 ? 3.586 -8.689 -6.528 1.00 97.06 185 GLU A O 1
ATOM 1490 N N . ALA A 1 186 ? 5.681 -9.244 -7.103 1.00 96.38 186 ALA A N 1
ATOM 1491 C CA . ALA A 1 186 ? 6.237 -7.908 -6.939 1.00 96.38 186 ALA A CA 1
ATOM 1492 C C . ALA A 1 186 ? 5.597 -6.905 -7.911 1.00 96.38 186 ALA A C 1
ATOM 1494 O O . ALA A 1 186 ? 5.172 -5.831 -7.485 1.00 96.38 186 ALA A O 1
ATOM 1495 N N . LEU A 1 187 ? 5.429 -7.262 -9.189 1.00 95.62 187 LEU A N 1
ATOM 1496 C CA . LEU A 1 187 ? 4.755 -6.393 -10.158 1.00 95.62 187 LEU A CA 1
ATOM 1497 C C . LEU A 1 187 ? 3.275 -6.183 -9.800 1.00 95.62 187 LEU A C 1
ATOM 1499 O O . LEU A 1 187 ? 2.784 -5.051 -9.826 1.00 95.62 187 LEU A O 1
ATOM 1503 N N . LYS A 1 188 ? 2.562 -7.248 -9.408 1.00 96.69 188 LYS A N 1
ATOM 1504 C CA . LYS A 1 188 ? 1.169 -7.152 -8.934 1.00 96.69 188 LYS A CA 1
ATOM 1505 C C . LYS A 1 188 ? 1.038 -6.282 -7.687 1.00 96.69 188 LYS A C 1
ATOM 1507 O O . LYS A 1 188 ? 0.054 -5.553 -7.578 1.00 96.69 188 LYS A O 1
ATOM 1512 N N . SER A 1 189 ? 2.029 -6.296 -6.793 1.00 96.12 189 SER A N 1
ATOM 1513 C CA . SER A 1 189 ? 2.024 -5.510 -5.551 1.00 96.12 189 SER A CA 1
ATOM 1514 C C . SER A 1 189 ? 1.961 -3.995 -5.772 1.00 96.12 189 SER A C 1
ATOM 1516 O O . SER A 1 189 ? 1.535 -3.273 -4.874 1.00 96.12 189 SER A O 1
ATOM 1518 N N . VAL A 1 190 ? 2.320 -3.521 -6.970 1.00 94.25 190 VAL A N 1
ATOM 1519 C CA . VAL A 1 190 ? 2.268 -2.102 -7.366 1.00 94.25 190 VAL A CA 1
ATOM 1520 C C . VAL A 1 190 ? 1.260 -1.825 -8.490 1.00 94.25 190 VAL A C 1
ATOM 1522 O O . VAL A 1 190 ? 1.150 -0.694 -8.953 1.00 94.25 190 VAL A O 1
ATOM 1525 N N . THR A 1 191 ? 0.503 -2.838 -8.931 1.00 95.31 191 THR A N 1
ATOM 1526 C CA . THR A 1 191 ? -0.481 -2.728 -10.024 1.00 95.31 191 THR A CA 1
ATOM 1527 C C . THR A 1 191 ? -1.837 -3.324 -9.635 1.00 95.31 191 THR A C 1
ATOM 1529 O O . THR A 1 191 ? -2.752 -2.596 -9.251 1.00 95.31 191 THR A O 1
ATOM 1532 N N . LEU A 1 192 ? -1.980 -4.647 -9.712 1.00 96.44 192 LEU A N 1
ATOM 1533 C CA . LEU A 1 192 ? -3.243 -5.350 -9.505 1.00 96.44 192 LEU A CA 1
ATOM 1534 C C . LEU A 1 192 ? -3.696 -5.347 -8.042 1.00 96.44 192 LEU A C 1
ATOM 1536 O O . LEU A 1 192 ? -4.867 -5.105 -7.764 1.00 96.44 192 LEU A O 1
ATOM 1540 N N . TYR A 1 193 ? -2.791 -5.600 -7.099 1.00 96.88 193 TYR A N 1
ATOM 1541 C CA . TYR A 1 193 ? -3.129 -5.682 -5.677 1.00 96.88 193 TYR A CA 1
ATOM 1542 C C . TYR A 1 193 ? -3.634 -4.374 -5.081 1.00 96.88 193 TYR A C 1
ATOM 1544 O O . TYR A 1 193 ? -4.685 -4.417 -4.441 1.00 96.88 193 TYR A O 1
ATOM 1552 N N . PRO A 1 194 ? -3.016 -3.200 -5.321 1.00 95.31 194 PRO A N 1
ATOM 1553 C CA . PRO A 1 194 ? -3.628 -1.956 -4.875 1.00 95.31 194 PRO A CA 1
ATOM 1554 C C . PRO A 1 194 ? -5.005 -1.755 -5.528 1.00 95.31 194 PRO A C 1
ATOM 1556 O O . PRO A 1 194 ? -5.954 -1.408 -4.832 1.00 95.31 194 PRO A O 1
ATOM 1559 N N . ALA A 1 195 ? -5.176 -2.066 -6.819 1.00 95.75 195 ALA A N 1
ATOM 1560 C CA . ALA A 1 195 ? -6.482 -1.957 -7.473 1.00 95.75 195 ALA A CA 1
ATOM 1561 C C . ALA A 1 195 ? -7.555 -2.859 -6.828 1.00 95.75 195 ALA A C 1
ATOM 1563 O O . ALA A 1 195 ? -8.703 -2.440 -6.688 1.00 95.75 195 ALA A O 1
ATOM 1564 N N . GLN A 1 196 ? -7.190 -4.069 -6.394 1.00 95.69 196 GLN A N 1
ATOM 1565 C CA . GLN A 1 196 ? -8.078 -4.982 -5.664 1.00 95.69 196 GLN A CA 1
ATOM 1566 C C . GLN A 1 196 ? -8.402 -4.476 -4.255 1.00 95.69 196 GLN A C 1
ATOM 1568 O O . GLN A 1 196 ? -9.557 -4.532 -3.845 1.00 95.69 196 GLN A O 1
ATOM 1573 N N . ILE A 1 197 ? -7.408 -3.954 -3.531 1.00 94.62 197 ILE A N 1
ATOM 1574 C CA . ILE A 1 197 ? -7.579 -3.404 -2.177 1.00 94.62 197 ILE A CA 1
ATOM 1575 C C . ILE A 1 197 ? -8.508 -2.184 -2.196 1.00 94.62 197 ILE A C 1
ATOM 1577 O O . ILE A 1 197 ? -9.356 -2.047 -1.319 1.00 94.62 197 ILE A O 1
ATOM 1581 N N . PHE A 1 198 ? -8.394 -1.330 -3.217 1.00 92.25 198 PHE A N 1
ATOM 1582 C CA . PHE A 1 198 ? -9.232 -0.139 -3.383 1.00 92.25 198 PHE A CA 1
ATOM 1583 C C . PHE A 1 198 ? -10.555 -0.395 -4.127 1.00 92.25 198 PHE A C 1
ATOM 1585 O O . PHE A 1 198 ? -11.306 0.548 -4.358 1.00 92.25 198 PHE A O 1
ATOM 1592 N N . GLY A 1 199 ? -10.851 -1.635 -4.533 1.00 92.81 199 GLY A N 1
ATOM 1593 C CA . GLY A 1 199 ? -12.110 -1.973 -5.212 1.00 92.81 199 GLY A CA 1
ATOM 1594 C C . GLY A 1 199 ? -12.246 -1.431 -6.643 1.00 92.81 199 GLY A C 1
ATOM 1595 O O . GLY A 1 199 ? -13.355 -1.299 -7.150 1.00 92.81 199 GLY A O 1
ATOM 1596 N N . ILE A 1 200 ? -11.131 -1.123 -7.315 1.00 95.00 200 ILE A N 1
ATOM 1597 C CA . ILE A 1 200 ? -11.088 -0.587 -8.691 1.00 95.00 200 ILE A CA 1
ATOM 1598 C C . ILE A 1 200 ? -10.425 -1.543 -9.698 1.00 95.00 200 ILE A C 1
ATOM 1600 O O . ILE A 1 200 ? -10.108 -1.145 -10.821 1.00 95.00 200 ILE A O 1
ATOM 1604 N N . ALA A 1 201 ? -10.224 -2.808 -9.319 1.00 95.50 201 ALA A N 1
ATOM 1605 C CA . ALA A 1 201 ? -9.586 -3.833 -10.153 1.00 95.50 201 ALA A CA 1
ATOM 1606 C C . ALA A 1 201 ? -10.329 -4.127 -11.467 1.00 95.50 201 ALA A C 1
ATOM 1608 O O . ALA A 1 201 ? -9.706 -4.581 -12.425 1.00 95.50 201 ALA A O 1
ATOM 1609 N N . GLU A 1 202 ? -11.629 -3.830 -11.536 1.00 95.06 202 GLU A N 1
ATOM 1610 C CA . GLU A 1 202 ? -12.430 -3.921 -12.767 1.00 95.06 202 GLU A CA 1
ATOM 1611 C C . GLU A 1 202 ? -12.022 -2.878 -13.816 1.00 95.06 202 GLU A C 1
ATOM 1613 O O . GLU A 1 202 ? -12.305 -3.036 -14.998 1.00 95.06 202 GLU A O 1
ATOM 1618 N N . ARG A 1 203 ? -11.351 -1.798 -13.397 1.00 95.12 203 ARG A N 1
ATOM 1619 C CA . ARG A 1 203 ? -10.950 -0.696 -14.277 1.00 95.12 203 ARG A CA 1
ATOM 1620 C C . ARG A 1 203 ? -9.455 -0.645 -14.539 1.00 95.12 203 ARG A C 1
ATOM 1622 O O . ARG A 1 203 ? -9.063 -0.255 -15.629 1.00 95.12 203 ARG A O 1
ATOM 1629 N N . VAL A 1 204 ? -8.617 -0.980 -13.560 1.00 95.69 204 VAL A N 1
ATOM 1630 C CA . VAL A 1 204 ? -7.156 -0.796 -13.640 1.00 95.69 204 VAL A CA 1
ATOM 1631 C C . VAL A 1 204 ? -6.395 -1.950 -12.984 1.00 95.69 204 VAL A C 1
ATOM 1633 O O . VAL A 1 204 ? -6.972 -2.777 -12.283 1.00 95.69 204 VAL A O 1
ATOM 1636 N N . GLY A 1 205 ? -5.077 -1.989 -13.190 1.00 92.50 205 GLY A N 1
ATOM 1637 C CA . GLY A 1 205 ? -4.163 -2.890 -12.478 1.00 92.50 205 GLY A CA 1
ATOM 1638 C C . GLY A 1 205 ? -3.767 -4.157 -13.240 1.00 92.50 205 GLY A C 1
ATOM 1639 O O . GLY A 1 205 ? -2.803 -4.804 -12.847 1.00 92.50 205 GLY A O 1
ATOM 1640 N N . SER A 1 206 ? -4.431 -4.491 -14.349 1.00 96.12 206 SER A N 1
ATOM 1641 C CA . SER A 1 206 ? -3.977 -5.535 -15.279 1.00 96.12 206 SER A CA 1
ATOM 1642 C C . SER A 1 206 ? -4.345 -5.211 -16.730 1.00 96.12 206 SER A C 1
ATOM 1644 O O . SER A 1 206 ? -5.191 -4.357 -16.996 1.00 96.12 206 SER A O 1
ATOM 1646 N N . LEU A 1 207 ? -3.680 -5.883 -17.674 1.00 94.94 207 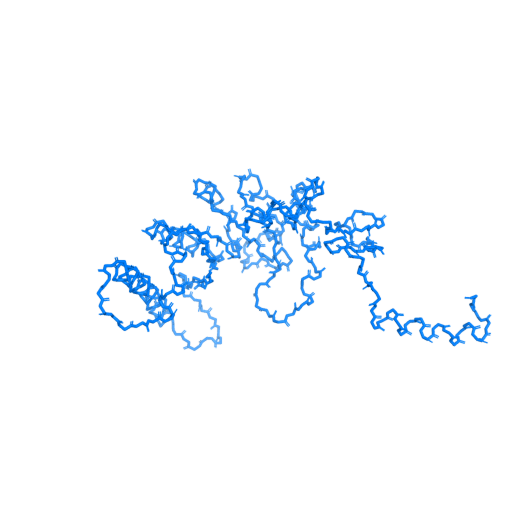LEU A N 1
ATOM 1647 C CA . LEU A 1 207 ? -3.938 -5.759 -19.109 1.00 94.94 207 LEU A CA 1
ATOM 1648 C C . LEU A 1 207 ? -4.968 -6.807 -19.541 1.00 94.94 207 LEU A C 1
ATOM 1650 O O . LEU A 1 207 ? -4.621 -7.888 -20.011 1.00 94.94 207 LEU A O 1
ATOM 1654 N N . GLU A 1 208 ? -6.242 -6.478 -19.356 1.00 95.38 208 GLU A N 1
ATOM 1655 C CA . GLU A 1 208 ? -7.383 -7.337 -19.681 1.00 95.38 208 GLU A CA 1
ATOM 1656 C C . GLU A 1 208 ? -8.409 -6.573 -20.524 1.00 95.38 208 GLU A C 1
ATOM 1658 O O . GLU A 1 208 ? -8.546 -5.351 -20.424 1.00 95.38 208 GLU A O 1
ATOM 1663 N N . VAL A 1 209 ? -9.147 -7.299 -21.367 1.00 95.69 209 VAL A N 1
ATOM 1664 C CA . VAL A 1 209 ? -10.206 -6.710 -22.195 1.00 95.69 209 VAL A CA 1
ATOM 1665 C C . VAL A 1 209 ? -11.285 -6.108 -21.294 1.00 95.69 209 VAL A C 1
ATOM 1667 O O . VAL A 1 209 ? -11.815 -6.788 -20.423 1.00 95.69 209 VAL A O 1
ATOM 1670 N N . GLY A 1 210 ? -11.627 -4.840 -21.536 1.00 94.25 210 GLY A N 1
ATOM 1671 C CA . GLY A 1 210 ? -12.639 -4.099 -20.775 1.00 94.25 210 GLY A CA 1
ATOM 1672 C C . GLY A 1 210 ? -12.075 -3.131 -19.730 1.00 94.25 210 GLY A C 1
ATOM 1673 O O . GLY A 1 210 ? -12.822 -2.272 -19.269 1.00 94.25 210 GLY A O 1
ATOM 1674 N N . LYS A 1 211 ? -10.777 -3.210 -19.406 1.00 96.69 211 LYS A N 1
ATOM 1675 C CA . LYS A 1 211 ? -10.108 -2.278 -18.481 1.00 96.69 211 LYS A CA 1
ATOM 1676 C C . LYS A 1 211 ? -9.651 -0.995 -19.177 1.00 96.69 211 LYS A C 1
ATOM 1678 O O . LYS A 1 211 ? -9.499 -0.946 -20.400 1.00 96.69 211 LYS A O 1
ATOM 1683 N N . ASP A 1 212 ? -9.403 0.046 -18.385 1.00 95.62 212 ASP A N 1
ATOM 1684 C CA . ASP A 1 212 ? -8.835 1.304 -18.858 1.00 95.62 212 ASP A CA 1
ATOM 1685 C C . ASP A 1 212 ? -7.451 1.028 -19.466 1.00 95.62 212 ASP A C 1
ATOM 1687 O O . ASP A 1 212 ? -6.589 0.418 -18.830 1.00 95.62 212 ASP A O 1
ATOM 1691 N N . ALA A 1 213 ? -7.214 1.513 -20.689 1.00 95.44 213 ALA A N 1
ATOM 1692 C CA . ALA A 1 213 ? -5.938 1.368 -21.394 1.00 95.44 213 ALA A CA 1
ATOM 1693 C C . ALA A 1 213 ? -4.849 2.281 -20.791 1.00 95.44 213 ALA A C 1
ATOM 1695 O O . ALA A 1 213 ? -4.401 3.248 -21.412 1.00 95.44 213 ALA A O 1
ATOM 1696 N N . THR A 1 214 ? -4.474 1.997 -19.546 1.00 95.25 214 THR A N 1
ATOM 1697 C CA . THR A 1 214 ? -3.408 2.659 -18.794 1.00 95.25 214 THR A CA 1
ATOM 1698 C C . THR A 1 214 ? -2.213 1.720 -18.735 1.00 95.25 214 THR A C 1
ATOM 1700 O O . THR A 1 214 ? -2.218 0.751 -17.978 1.00 95.25 214 THR A O 1
ATOM 1703 N N . LEU A 1 215 ? -1.215 1.976 -19.576 1.00 94.94 215 LEU A N 1
ATOM 1704 C CA . LEU A 1 215 ? -0.070 1.090 -19.764 1.00 94.94 215 LEU A CA 1
ATOM 1705 C C . LEU A 1 215 ? 1.199 1.879 -20.066 1.00 94.94 215 LEU A C 1
ATOM 1707 O O . LEU A 1 215 ? 1.149 3.015 -20.540 1.00 94.94 215 LEU A O 1
ATOM 1711 N N . ILE A 1 216 ? 2.332 1.238 -19.815 1.00 94.94 216 ILE A N 1
ATOM 1712 C CA . ILE A 1 216 ? 3.655 1.721 -20.197 1.00 94.94 216 ILE A CA 1
ATOM 1713 C C . ILE A 1 216 ? 4.297 0.717 -21.151 1.00 94.94 216 ILE A C 1
ATOM 1715 O O . ILE A 1 216 ? 4.046 -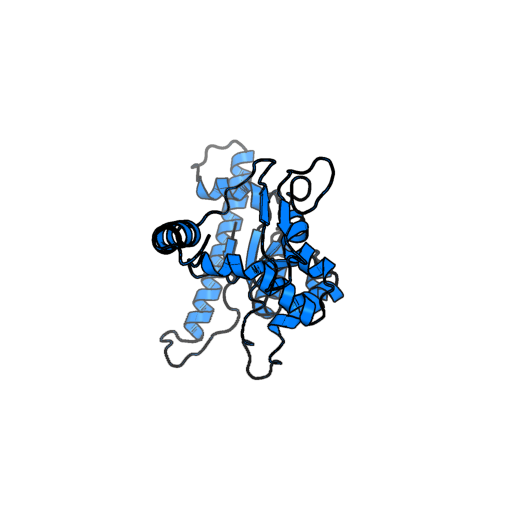0.483 -21.054 1.00 94.94 216 ILE A O 1
ATOM 1719 N N . VAL A 1 217 ? 5.115 1.216 -22.070 1.00 95.88 217 VAL A N 1
ATOM 1720 C CA . VAL A 1 217 ? 5.988 0.408 -22.925 1.00 95.88 217 VAL A CA 1
ATOM 1721 C C . VAL A 1 217 ? 7.411 0.669 -22.474 1.00 95.88 217 VAL A C 1
ATOM 1723 O O . VAL A 1 217 ? 7.820 1.825 -22.353 1.00 95.88 217 VAL A O 1
ATOM 1726 N N . THR A 1 218 ? 8.140 -0.399 -22.184 1.00 95.75 218 THR A N 1
ATOM 1727 C CA . THR A 1 218 ? 9.475 -0.341 -21.601 1.00 95.75 218 THR A CA 1
ATOM 1728 C C . THR A 1 218 ? 10.479 -1.121 -22.438 1.00 95.75 218 THR A C 1
ATOM 1730 O O . THR A 1 218 ? 10.125 -2.112 -23.073 1.00 95.75 218 THR A O 1
ATOM 1733 N N . THR A 1 219 ? 11.749 -0.711 -22.397 1.00 96.12 219 THR A N 1
ATOM 1734 C CA . THR A 1 219 ? 12.850 -1.388 -23.115 1.00 96.12 219 THR A CA 1
ATOM 1735 C C . THR A 1 219 ? 13.168 -2.789 -22.584 1.00 96.12 219 THR A C 1
ATOM 1737 O O . THR A 1 219 ? 13.848 -3.572 -23.245 1.00 96.12 219 THR A O 1
ATOM 1740 N N . GLY A 1 220 ? 12.697 -3.101 -21.379 1.00 94.06 220 GLY A N 1
ATOM 1741 C CA . GLY A 1 220 ? 12.934 -4.349 -20.673 1.00 94.06 220 GLY A CA 1
ATOM 1742 C C . GLY A 1 220 ? 11.925 -4.537 -19.548 1.00 94.06 220 GLY A C 1
ATOM 1743 O O . GLY A 1 220 ? 10.813 -4.004 -19.594 1.00 94.06 220 GLY A O 1
ATOM 1744 N N . ASP A 1 221 ? 12.318 -5.289 -18.526 1.00 92.81 221 ASP A N 1
ATOM 1745 C CA . ASP A 1 221 ? 11.480 -5.522 -17.355 1.00 92.81 221 ASP A CA 1
ATOM 1746 C C . ASP A 1 221 ? 11.261 -4.222 -16.555 1.00 92.81 221 ASP A C 1
ATOM 1748 O O . ASP A 1 221 ? 12.244 -3.594 -16.155 1.00 92.81 221 ASP A O 1
ATOM 1752 N N . PRO A 1 222 ? 10.010 -3.816 -16.270 1.00 91.88 222 PRO A N 1
ATOM 1753 C CA . PRO A 1 222 ? 9.717 -2.598 -15.512 1.00 91.88 222 PRO A CA 1
ATOM 1754 C C . PRO A 1 222 ? 10.276 -2.577 -14.079 1.00 91.88 222 PRO A C 1
ATOM 1756 O O . PRO A 1 222 ? 10.321 -1.505 -13.479 1.00 91.88 222 PRO A O 1
ATOM 1759 N N . LEU A 1 223 ? 10.684 -3.720 -13.516 1.00 92.19 223 LEU A N 1
ATOM 1760 C CA . LEU A 1 223 ? 11.334 -3.787 -12.202 1.00 92.19 223 LEU A CA 1
ATOM 1761 C C . LEU A 1 223 ? 12.866 -3.619 -12.269 1.00 92.19 223 LEU A C 1
ATOM 1763 O O . LEU A 1 223 ? 13.517 -3.482 -11.235 1.00 92.19 223 LEU A O 1
ATOM 1767 N N . GLU A 1 224 ? 13.473 -3.593 -13.454 1.00 91.69 224 GLU A N 1
ATOM 1768 C CA . GLU A 1 224 ? 14.914 -3.375 -13.597 1.00 91.69 224 GLU A CA 1
ATOM 1769 C C . GLU A 1 224 ? 15.269 -1.883 -13.615 1.00 91.69 224 GLU A C 1
ATOM 1771 O O . GLU A 1 224 ? 14.656 -1.076 -14.308 1.00 91.69 224 GLU A O 1
ATOM 1776 N N . ILE A 1 225 ? 16.331 -1.508 -12.894 1.00 87.31 225 ILE A N 1
ATOM 1777 C CA . ILE A 1 225 ? 16.775 -0.106 -12.772 1.00 87.31 225 ILE A CA 1
ATOM 1778 C C . ILE A 1 225 ? 17.230 0.477 -14.118 1.00 87.31 225 ILE A C 1
ATOM 1780 O O . ILE A 1 225 ? 17.114 1.676 -14.357 1.00 87.31 225 ILE A O 1
ATOM 1784 N N . THR A 1 226 ? 17.769 -0.359 -15.004 1.00 91.12 226 THR A N 1
ATOM 1785 C CA . THR A 1 226 ? 18.256 0.052 -16.328 1.00 91.12 226 THR A CA 1
ATOM 1786 C C . THR A 1 226 ? 17.143 0.226 -17.356 1.00 91.12 226 THR A C 1
ATOM 1788 O O . THR A 1 226 ? 17.401 0.742 -18.445 1.00 91.12 226 THR A O 1
ATOM 1791 N N . THR A 1 227 ? 15.924 -0.207 -17.037 1.00 92.75 227 THR A N 1
ATOM 1792 C CA . THR A 1 227 ? 14.787 -0.147 -17.949 1.00 92.75 227 THR A CA 1
ATOM 1793 C C . THR A 1 227 ? 14.304 1.286 -18.119 1.00 92.75 227 THR A C 1
ATOM 1795 O O . THR A 1 227 ? 14.145 2.037 -17.158 1.00 92.75 227 THR A O 1
ATOM 1798 N N . GLN A 1 228 ? 14.043 1.665 -19.368 1.00 91.25 228 GLN A N 1
ATOM 1799 C CA . GLN A 1 228 ? 13.517 2.979 -19.718 1.00 91.25 228 GLN A CA 1
ATOM 1800 C C . GLN A 1 228 ? 12.070 2.852 -20.186 1.00 91.25 228 GLN A C 1
ATOM 1802 O O . GLN A 1 228 ? 11.706 1.875 -20.842 1.00 91.25 228 GLN A O 1
ATOM 1807 N N . VAL A 1 229 ? 11.250 3.847 -19.843 1.00 93.12 229 VAL A N 1
ATOM 1808 C CA . VAL A 1 229 ? 9.876 3.974 -20.342 1.00 93.12 229 VAL A CA 1
ATOM 1809 C C . VAL A 1 229 ? 9.920 4.712 -21.678 1.00 93.12 229 VAL A C 1
ATOM 1811 O O . VAL A 1 229 ? 10.320 5.872 -21.723 1.00 93.12 229 VAL A O 1
ATOM 1814 N N . GLU A 1 230 ? 9.508 4.041 -22.751 1.00 94.44 230 GLU A N 1
ATOM 1815 C CA . GLU A 1 230 ? 9.465 4.598 -24.110 1.00 94.44 230 GLU A CA 1
ATOM 1816 C C . GLU A 1 230 ? 8.119 5.258 -24.412 1.00 94.44 230 GLU A C 1
ATOM 1818 O O . GLU A 1 230 ? 8.065 6.328 -25.016 1.00 94.44 230 GLU A O 1
ATOM 1823 N N . HIS A 1 231 ? 7.026 4.640 -23.957 1.00 95.50 231 HIS A N 1
ATOM 1824 C CA . HIS A 1 231 ? 5.675 5.163 -24.141 1.00 95.50 231 HIS A CA 1
ATOM 1825 C C . HIS A 1 231 ? 4.847 5.016 -22.872 1.00 95.50 231 HIS A C 1
ATOM 1827 O O . HIS A 1 231 ? 4.993 4.055 -22.119 1.00 95.50 231 HIS A O 1
ATOM 1833 N N . MET A 1 232 ? 3.925 5.952 -22.669 1.00 95.81 232 MET A N 1
ATOM 1834 C CA . MET A 1 232 ? 2.952 5.913 -21.586 1.00 95.81 232 MET A CA 1
ATOM 1835 C C . MET A 1 232 ? 1.578 6.294 -22.123 1.00 95.81 232 MET A C 1
ATOM 1837 O O . MET A 1 232 ? 1.425 7.271 -22.855 1.00 95.81 232 MET A O 1
ATOM 1841 N N . PHE A 1 233 ? 0.570 5.531 -21.718 1.00 96.62 233 PHE A N 1
ATOM 1842 C CA . PHE A 1 233 ? -0.825 5.781 -22.034 1.00 96.62 233 PHE A CA 1
ATOM 1843 C C . PHE A 1 233 ? -1.634 5.828 -20.742 1.00 96.62 233 PHE A C 1
ATOM 1845 O O . PHE A 1 233 ? -1.423 5.013 -19.847 1.00 96.62 233 PHE A O 1
ATOM 1852 N N . ILE A 1 234 ? -2.575 6.767 -20.648 1.00 95.56 234 ILE A N 1
ATOM 1853 C CA . ILE A 1 234 ? -3.543 6.855 -19.548 1.00 95.56 234 ILE A CA 1
ATOM 1854 C C . ILE A 1 234 ? -4.940 6.867 -20.157 1.00 95.56 234 ILE A C 1
ATOM 1856 O O . ILE A 1 234 ? -5.282 7.787 -20.905 1.00 95.56 234 ILE A O 1
ATOM 1860 N N . ALA A 1 235 ? -5.748 5.850 -19.844 1.00 94.25 235 ALA A N 1
ATOM 1861 C CA . ALA A 1 235 ? -7.081 5.665 -20.425 1.00 94.25 235 ALA A CA 1
ATOM 1862 C C . ALA A 1 235 ? -7.086 5.827 -21.965 1.00 94.25 235 ALA A C 1
ATOM 1864 O O . ALA A 1 235 ? -7.906 6.551 -22.531 1.00 94.25 235 ALA A O 1
ATOM 1865 N N . GLY A 1 236 ? -6.104 5.216 -22.637 1.00 94.25 236 GLY A N 1
ATOM 1866 C CA . GLY A 1 236 ? -5.940 5.232 -24.095 1.00 94.25 236 GLY A CA 1
ATOM 1867 C C . GLY A 1 236 ? -5.307 6.499 -24.678 1.00 94.25 236 GLY A C 1
ATOM 1868 O O . GLY A 1 236 ? -5.031 6.544 -25.875 1.00 94.25 236 GLY A O 1
ATOM 1869 N N . ARG A 1 237 ? -5.041 7.531 -23.869 1.00 96.44 237 ARG A N 1
ATOM 1870 C CA . ARG A 1 237 ? -4.383 8.763 -24.326 1.00 96.44 237 ARG A CA 1
ATOM 1871 C C . ARG A 1 237 ? -2.877 8.668 -24.144 1.00 96.44 237 ARG A C 1
ATOM 1873 O O . ARG A 1 237 ? -2.419 8.417 -23.034 1.00 96.44 237 ARG A O 1
ATOM 1880 N N . HIS A 1 238 ? -2.130 8.908 -25.220 1.00 96.12 238 HIS A N 1
ATOM 1881 C CA . HIS A 1 238 ? -0.671 8.987 -25.176 1.00 96.12 238 HIS A CA 1
ATOM 1882 C C . HIS A 1 238 ? -0.223 10.196 -24.345 1.00 96.12 238 HIS A C 1
ATOM 1884 O O . HIS A 1 238 ? -0.734 11.304 -24.528 1.00 96.12 238 HIS A O 1
ATOM 1890 N N . VAL A 1 239 ? 0.727 9.977 -23.441 1.00 95.38 239 VAL A N 1
ATOM 1891 C CA . VAL A 1 239 ? 1.304 10.996 -22.561 1.00 95.38 239 VAL A CA 1
ATOM 1892 C C . VAL A 1 239 ? 2.669 11.406 -23.104 1.00 95.38 239 VAL A C 1
ATOM 1894 O O . VAL A 1 239 ? 3.475 10.554 -23.468 1.00 95.38 239 VAL A O 1
ATOM 1897 N N . ASP A 1 240 ? 2.932 12.712 -23.162 1.00 92.50 240 ASP A N 1
ATOM 1898 C CA . ASP A 1 240 ? 4.269 13.215 -23.476 1.00 92.50 240 ASP A CA 1
ATOM 1899 C C . ASP A 1 240 ? 5.208 12.987 -22.282 1.00 92.50 240 ASP A C 1
ATOM 1901 O O . ASP A 1 240 ? 4.949 13.462 -21.175 1.00 92.50 240 ASP A O 1
ATOM 1905 N N . LEU A 1 241 ? 6.291 12.248 -22.520 1.00 90.44 241 LEU A N 1
ATOM 1906 C CA . LEU A 1 241 ? 7.328 11.942 -21.534 1.00 90.44 241 LEU A CA 1
ATOM 1907 C C . LEU A 1 241 ? 8.426 13.015 -21.483 1.00 90.44 241 LEU A C 1
ATOM 1909 O O . LEU A 1 241 ? 9.376 12.892 -20.704 1.00 90.44 241 LEU A O 1
ATOM 1913 N N . SER A 1 242 ? 8.334 14.067 -22.306 1.00 89.38 242 SER A N 1
ATOM 1914 C CA . SER A 1 242 ? 9.315 15.143 -22.306 1.00 89.38 242 SER A CA 1
ATOM 1915 C C . SER A 1 242 ? 9.358 15.850 -20.947 1.00 89.38 242 SER A C 1
ATOM 1917 O O . SER A 1 242 ? 8.349 16.178 -20.323 1.00 89.38 242 SER A O 1
ATOM 1919 N N . SER A 1 243 ? 10.575 16.086 -20.460 1.00 87.69 243 SER A N 1
ATOM 1920 C CA . SER A 1 243 ? 10.818 16.828 -19.226 1.00 87.69 243 SER A CA 1
ATOM 1921 C C . SER A 1 243 ? 11.583 18.109 -19.527 1.00 87.69 243 SER A C 1
ATOM 1923 O O . SER A 1 243 ? 12.220 18.247 -20.575 1.00 87.69 243 SER A O 1
ATOM 1925 N N . ARG A 1 244 ? 11.627 19.034 -18.563 1.00 88.56 244 ARG A N 1
ATOM 1926 C CA . ARG A 1 244 ? 12.496 20.214 -18.662 1.00 88.56 244 ARG A CA 1
ATOM 1927 C C . ARG A 1 244 ? 13.962 19.827 -18.904 1.00 88.56 244 ARG A C 1
ATOM 1929 O O . ARG A 1 244 ? 14.669 20.558 -19.590 1.00 88.56 244 ARG A O 1
ATOM 1936 N N . HIS A 1 245 ? 14.425 18.695 -18.370 1.00 89.44 245 HIS A N 1
ATOM 1937 C CA . HIS A 1 245 ? 15.783 18.210 -18.621 1.00 89.44 245 HIS A CA 1
ATOM 1938 C C . HIS A 1 245 ? 15.963 17.754 -20.069 1.00 89.44 245 HIS A C 1
ATOM 1940 O O . HIS A 1 245 ? 16.947 18.143 -20.688 1.00 89.44 245 HIS A O 1
ATOM 1946 N N . THR A 1 246 ? 14.998 17.016 -20.625 1.00 89.25 246 THR A N 1
ATOM 1947 C CA . THR A 1 246 ? 15.004 16.583 -22.033 1.00 89.25 246 THR A CA 1
ATOM 1948 C C . THR A 1 246 ? 15.006 17.790 -22.971 1.00 89.25 246 THR A C 1
ATOM 1950 O O . THR A 1 246 ? 15.859 17.900 -23.844 1.00 89.25 246 THR A O 1
ATOM 1953 N N . GLN A 1 247 ? 14.140 18.771 -22.705 1.00 90.94 247 GLN A N 1
ATOM 1954 C CA . GLN A 1 247 ? 14.055 20.007 -23.486 1.00 90.94 247 GLN A CA 1
ATOM 1955 C C . GLN A 1 247 ? 15.350 20.833 -23.418 1.00 90.94 247 GLN A C 1
ATOM 1957 O O . GLN A 1 247 ? 15.797 21.386 -24.423 1.00 90.94 247 GLN A O 1
ATOM 1962 N N . LEU A 1 248 ? 15.975 20.938 -22.238 1.00 93.56 248 LEU A N 1
ATOM 1963 C CA . LEU A 1 248 ? 17.258 21.631 -22.087 1.00 93.56 248 LEU A CA 1
ATOM 1964 C C . LEU A 1 248 ? 18.392 2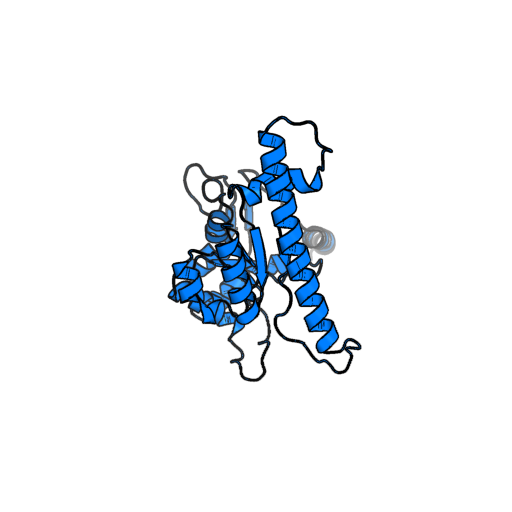0.874 -22.778 1.00 93.56 248 LEU A C 1
ATOM 1966 O O . LEU A 1 248 ? 19.205 21.507 -23.446 1.00 93.56 248 LEU A O 1
ATOM 1970 N N . TYR A 1 249 ? 18.436 19.548 -22.642 1.00 91.06 249 TYR A N 1
ATOM 1971 C CA . TYR A 1 249 ? 19.402 18.698 -23.331 1.00 91.06 249 TYR A CA 1
ATOM 1972 C C . TYR A 1 249 ? 19.326 18.920 -24.842 1.00 91.06 249 TYR A C 1
ATOM 1974 O O . TYR A 1 249 ? 20.323 19.308 -25.446 1.00 91.06 249 TYR A O 1
ATOM 1982 N N . GLU A 1 250 ? 18.133 18.811 -25.428 1.00 89.50 250 GLU A N 1
ATOM 1983 C CA . GLU A 1 250 ? 17.905 19.075 -26.850 1.00 89.50 250 GLU A CA 1
ATOM 1984 C C . GLU A 1 250 ? 18.309 20.500 -27.242 1.00 89.50 250 GLU A C 1
ATOM 1986 O O . GLU A 1 250 ? 19.004 20.693 -28.241 1.00 89.50 250 GLU A O 1
ATOM 1991 N N . LYS A 1 251 ? 17.944 21.505 -26.434 1.00 91.25 251 LYS A N 1
ATOM 1992 C CA . LYS A 1 251 ? 18.304 22.910 -26.671 1.00 91.25 251 LYS A CA 1
ATOM 1993 C C . LYS A 1 251 ? 19.817 23.135 -26.695 1.00 91.25 251 LYS A C 1
ATOM 1995 O O . LYS A 1 251 ? 20.297 23.879 -27.547 1.00 91.25 251 LYS A O 1
ATOM 2000 N N . TYR A 1 252 ? 20.573 22.548 -25.767 1.00 91.94 252 TYR A N 1
ATOM 2001 C CA . TYR A 1 252 ? 22.030 22.715 -25.723 1.00 91.94 252 TYR A CA 1
ATOM 2002 C C . TYR A 1 252 ? 22.746 21.860 -26.772 1.00 91.94 252 TYR A C 1
ATOM 2004 O O . TYR A 1 252 ? 23.774 22.291 -27.295 1.00 91.94 252 TYR A O 1
ATOM 2012 N N . LEU A 1 253 ? 22.175 20.714 -27.152 1.00 91.69 253 LEU A N 1
ATOM 2013 C CA . LEU A 1 253 ? 22.678 19.874 -28.239 1.00 91.69 253 LEU A CA 1
ATOM 2014 C C . LEU A 1 253 ? 22.680 20.620 -29.584 1.00 91.69 253 LEU A C 1
ATOM 2016 O O . LEU A 1 253 ? 23.602 20.451 -30.380 1.00 91.69 253 LEU A O 1
ATOM 2020 N N . GLN A 1 254 ? 21.714 21.520 -29.809 1.00 91.19 254 GLN A N 1
ATOM 2021 C CA . GLN A 1 254 ? 21.657 22.358 -31.017 1.00 91.19 254 GLN A CA 1
ATOM 2022 C C . GLN A 1 254 ? 22.929 23.183 -31.246 1.00 91.19 254 GLN A C 1
ATOM 2024 O O . GLN A 1 254 ? 23.332 23.366 -32.391 1.00 91.19 254 GLN A O 1
ATOM 2029 N N . LYS A 1 255 ? 23.597 23.649 -30.182 1.00 91.19 255 LYS A N 1
ATOM 2030 C CA . LYS A 1 255 ? 24.870 24.375 -30.313 1.00 91.19 255 LYS A CA 1
ATOM 2031 C C . LYS A 1 255 ? 25.931 23.503 -30.987 1.00 91.19 255 LYS A C 1
ATOM 2033 O O . LYS A 1 255 ? 26.637 23.972 -31.870 1.00 91.19 255 LYS A O 1
ATOM 2038 N N . TYR A 1 256 ? 26.042 22.248 -30.567 1.00 90.00 256 TYR A N 1
ATOM 2039 C CA . TYR A 1 256 ? 27.042 21.323 -31.092 1.00 90.00 256 TYR A CA 1
ATOM 2040 C C . TYR A 1 256 ? 26.710 20.854 -32.513 1.00 90.00 256 TYR A C 1
ATOM 2042 O O . TYR A 1 256 ? 27.617 20.744 -33.334 1.00 90.00 256 TYR A O 1
ATOM 2050 N N . ARG A 1 257 ? 25.418 20.700 -32.840 1.00 91.12 257 ARG A N 1
ATOM 2051 C CA . ARG A 1 257 ? 24.961 20.492 -34.226 1.00 91.12 257 ARG A CA 1
ATOM 2052 C C . ARG A 1 257 ? 25.341 21.658 -35.137 1.00 91.12 257 ARG A C 1
ATOM 2054 O O . ARG A 1 257 ? 25.853 21.453 -36.229 1.00 91.12 257 ARG A O 1
ATOM 2061 N N . GLN A 1 258 ? 25.161 22.897 -34.671 1.00 90.06 258 GLN A N 1
ATOM 2062 C CA . GLN A 1 258 ? 25.568 24.097 -35.418 1.00 90.06 258 GLN A CA 1
ATOM 2063 C C . GLN A 1 258 ? 27.089 24.201 -35.606 1.00 90.06 258 GLN A C 1
ATOM 2065 O O . GLN A 1 258 ? 27.539 24.762 -36.601 1.00 90.06 258 GLN A O 1
ATOM 2070 N N . LEU A 1 259 ? 27.873 23.667 -34.665 1.00 91.38 259 LEU A N 1
ATOM 2071 C CA . LEU A 1 259 ? 29.334 23.584 -34.759 1.00 91.38 259 LEU A CA 1
ATOM 2072 C C . LEU A 1 259 ? 29.820 22.406 -35.625 1.00 91.38 259 LEU A C 1
ATOM 2074 O O . LEU A 1 259 ? 31.010 22.337 -35.918 1.00 91.38 259 LEU A O 1
ATOM 2078 N N . GLY A 1 260 ? 28.927 21.502 -36.048 1.00 88.44 260 GLY A N 1
ATOM 2079 C CA . GLY A 1 260 ? 29.269 20.312 -36.834 1.00 88.44 260 GLY A CA 1
ATOM 2080 C C . GLY A 1 260 ? 29.996 19.219 -36.043 1.00 88.44 260 GLY A C 1
ATOM 2081 O O . GLY A 1 260 ? 30.609 18.343 -36.643 1.00 88.44 260 GLY A O 1
ATOM 2082 N N . GLU A 1 261 ? 29.959 19.268 -34.708 1.00 85.75 261 GLU A N 1
ATOM 2083 C CA . GLU A 1 261 ? 30.611 18.275 -33.836 1.00 85.75 261 GLU A CA 1
ATOM 2084 C C . GLU A 1 261 ? 29.767 17.001 -33.654 1.00 85.75 261 GLU A C 1
ATOM 2086 O O . GLU A 1 261 ? 30.272 15.973 -33.205 1.00 85.75 261 GLU A O 1
ATOM 2091 N N . ILE A 1 262 ? 28.477 17.071 -33.988 1.00 81.75 262 ILE A N 1
ATOM 2092 C CA . ILE A 1 262 ? 27.503 15.977 -33.915 1.00 81.75 262 ILE A CA 1
ATOM 2093 C C . ILE A 1 262 ? 26.495 16.166 -35.053 1.00 81.75 262 ILE A C 1
ATOM 2095 O O . ILE A 1 262 ? 26.165 17.312 -35.372 1.00 81.75 262 ILE A O 1
ATOM 2099 N N . GLU A 1 263 ? 26.017 15.066 -35.641 1.00 66.50 263 GLU A N 1
ATOM 2100 C CA . GLU A 1 263 ? 24.941 15.080 -36.651 1.00 66.50 263 GLU A CA 1
ATOM 2101 C C . GLU A 1 263 ? 23.594 15.601 -36.099 1.00 66.50 263 GLU A C 1
ATOM 2103 O O . GLU A 1 263 ? 23.233 15.347 -34.917 1.00 66.50 263 GLU A O 1
#

=== Feature glossary ===
Legend for the data blocks above and below:

— What the protein is —

The amino-acid sequence is the protein's primary structure: the linear order of residues from the N-terminus to the C-terminus, written in one-letter code. Everything else here — the 3D coordinates, the secondary structure, the domain annotations — is ultimately a consequence of this string.

Database cross-references. InterPro integrates a dozen domain/family signature databases into unified entries with residue-range hits. GO terms attach function/process/location labels with evidence codes. CATH codes position the fold in a four-level structural taxonomy. Organism is the NCBI-taxonomy species name.

— Where its atoms are —

The mmCIF block holds the 3D Cartesian coordinates of each backbone atom (N, Cα, C, O) in ångströms. mmCIF is the PDB's canonical archive format — a tagged-loop text representation of the atomic model.

The six renders are orthographic views along the three Cartesian axes in both directions. Representation (cartoon, sticks, or surface) and color scheme (sequence-rainbow or by-chain) vary across proteins so the training set covers all the common visualization conventions.

— Local backbone conformation —

Secondary structure is the local, repeating backbone conformation. DSSP classifies it into eight states by reading the hydrogen-bond network: three helix types (H, G, I), two β types (E, B), two non-regular types (T, S), and unstructured coil (-).

SS3 is a coarse helix/strand/coil call (letters a/b/c) made by the P-SEA algorithm from inter-Cα distances and dihedrals. It is less detailed than DSSP but needs only Cα positions.

Backbone dihedral angles. Every residue except chain termini has a φ (preceding-C → N → Cα → C) and a ψ (N → Cα → C → next-N). They are reported in degrees following the IUPAC sign convention. Secondary structure is essentially a statement about which (φ, ψ) basin 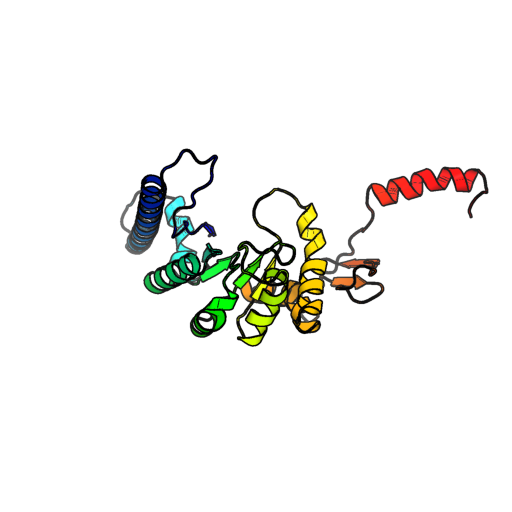each residue occupies.

— Global shape and packing —

The geometric summary reports three shape descriptors. Rg (radius of gyration) measures how spread out the Cα atoms are about their centre of mass; compact globular proteins have small Rg, elongated or unfolded ones large. Cα contacts (<8 Å, |i−j|>4) count long-range residue pairs in spatial proximity — high for tightly packed folds, near zero for rods or random coil. The bounding-box extents give the protein's footprint along x, y, z in Å.

Solvent accessibility: the surface area of each residue that a 1.4 Å water probe can touch, in Å². When only backbone atoms are present the absolute values are lower than full-atom SASA (side chains contribute most of the area) and are flagged as backbone-only.

Plot images: a contact map (which residues are close in 3D, as an N×N binary image), a Ramachandran scatter (backbone torsion angles, revealing secondary-structure composition at a glance), and — for AlphaFold structures — a PAE heatmap (pairwise prediction confidence).

— Structural neighborhood —

Foldseek's 3Di representation compresses backbone geometry into a per-residue letter drawn from a learned twenty-state alphabet. It captures the tertiary interaction pattern around each residue — which residues are packed against it in space, regardless of where they are in sequence.

Structural nearest neighbors (via Foldseek easy-search vs the PDB). Reported per hit: target PDB id, E-value, and alignment TM-score. A TM-score above ~0.5 is the conventional threshold for 'same fold'.

— Confidence and disorder —

pLDDT (predicted Local Distance Difference Test) is AlphaFold's per-residue confidence score, ranging from 0 to 100. Values above 90 indicate high confidence (typically well-packed cores); 70–90 is confident; 50–70 low confidence; below 50 usually means the region is disordered or the prediction is unreliable there. AlphaFold stores pLDDT in the mmCIF B-factor column.

For experimental (PDB) structures, the B-factor (temperature factor) quantifies the positional spread of each atom in the crystal — a combination of thermal vibration and static disorder — in units of Å². High B-factors mark flexible loops or poorly resolved regions; low B-factors mark the rigid, well-ordered core.

Predicted Aligned Error (PAE) is an AlphaFold confidence matrix: entry (i, j) is the expected error in the position of residue j, in ångströms, when the prediction is superimposed on the true structure at residue i. Low PAE within a block of residues means that block is internally rigid and well-predicted; high PAE between two blocks means their relative placement is uncertain even if each block individually is confident.